Protein AF-A0AAV0RBQ6-F1 (afdb_monomer_lite)

Foldseek 3Di:
DPPPDDDDPVRVQPPPDFAAPVRDDDDDDDDDDDPVPDFQWDAQFQPFIFSHADEWDQDPVIDFLLNQLLQLQLRHGYAHHPPDDLLVRLVRLLLQQLDQASDDDPDDDDDQQDADPVPRDGVVVDPDPDDCLLEDESPDHLVSQLVSCVVDDPVRFWHFHDDVPGTSGIDGVVSSVVSVPDDPGGHGRADPVSGGAHHYEFELDPVSVVSVVSNVVSPHQEYEHDDLAQLDPSNLVVLLVCCVVPVNYAYETDDDADPVSVVSNVVSPHRHYHYWHQPDPPRCCCVPVVDTGRRVHD

Radius of gyration: 23.82 Å; chains: 1; bounding box: 57×44×87 Å

Organism: NCBI:txid586396

pLDDT: mean 88.2, std 10.54, range [46.06, 98.81]

Sequence (298 aa):
MEEEDGFGAKKLFNQGFSYTYDDVIFLPHYIDFPTDAVSLSTKLSRNIPLSIPCVSSPMDTVTESHMAAAMAALGGIGIVHYNTTPSAQAAFIRSVKSRRVPIQSSPIIFSPDSRSEKQGAKLSDYMRPADESLVVPSNYDLDKLDSHLKQQERERDFAVLAEEGGVVDVVTKEDVEKVKGYPKLGKGTVSSDGSWMVGAAIGTRDSDKERLELLVKAGVDVVVLDSSQGNSIYQIEMIKYVKRTYPQLDVIGGNVVTMSQAQNLIAAGVDGLRVGMGSGSICTTQEVCAVGRGQVKY

InterPro domains:
  IPR001093 IMP dehydrogenase/GMP reductase [PF00478] (19-296)
  IPR001093 IMP dehydrogenase/GMP reductase [cd00381] (18-296)
  IPR005990 Inosine-5'-monophosphate dehydrogenase [PTHR11911] (117-296)
  IPR013785 Aldolase-type TIM barrel [G3DSA:3.20.20.70] (1-116)
  IPR013785 Aldolase-type TIM barrel [G3DSA:3.20.20.70] (117-298)
  IPR015875 IMP dehydrogenase / GMP reductase, conserved site [PS00487] (273-285)

Secondary structure (DSSP, 8-state):
-----S--HHHHHTTS----GGG--PPP----S-GGG----EESSSS-EESSS-EE-S-TTT-SHHHHHHHHHTTSEEEE--SS-HHHHHHHHHHHHH-SSSS--------TT-B-TTT-SBGGGTPPPP-GGGEEETT--HHHHHHHHHHS-TT--EEEEEETTEEEEEEEHHHHHHHHHS--PPPP-B-TTSPBP-EEEE-SSTTHHHHHHHHHHTT-SEEEE--SS--SHHHHHHHHHHHHH-TTSEEEEEEE-SHHHHHHHHHHT-SEEEE-SS-STT--HHHHH-----TT--

Structure (mmCIF, N/CA/C/O backbone):
data_AF-A0AAV0RBQ6-F1
#
_entry.id   AF-A0AAV0RBQ6-F1
#
loop_
_atom_site.group_PDB
_atom_site.id
_atom_site.type_symbol
_atom_site.label_atom_id
_atom_site.label_alt_id
_atom_site.label_comp_id
_atom_site.label_asym_id
_atom_site.label_entity_id
_atom_site.label_seq_id
_atom_site.pdbx_PDB_ins_code
_atom_site.Cartn_x
_atom_site.Cartn_y
_atom_site.Cartn_z
_atom_site.occupancy
_atom_site.B_iso_or_equiv
_atom_site.auth_seq_id
_atom_site.auth_comp_id
_atom_site.auth_asym_id
_atom_site.auth_atom_id
_atom_site.pdbx_PDB_model_num
ATOM 1 N N . MET A 1 1 ? -2.685 -2.542 -49.267 1.00 46.06 1 MET A N 1
ATOM 2 C CA . MET A 1 1 ? -1.841 -2.688 -48.068 1.00 46.06 1 MET A CA 1
ATOM 3 C C . MET A 1 1 ? -2.370 -1.662 -47.102 1.00 46.06 1 MET A C 1
ATOM 5 O O . MET A 1 1 ? -2.313 -0.492 -47.446 1.00 46.06 1 MET A O 1
ATOM 9 N N . GLU A 1 2 ? -3.011 -2.085 -46.018 1.00 56.59 2 GLU A N 1
ATOM 10 C CA . GLU A 1 2 ? -3.342 -1.152 -44.939 1.00 56.59 2 GLU A CA 1
ATOM 11 C C . GLU A 1 2 ? -2.016 -0.611 -44.396 1.00 56.59 2 GLU A C 1
ATOM 13 O O . GLU A 1 2 ? -1.121 -1.392 -44.068 1.00 56.59 2 GLU A O 1
ATOM 18 N N . GLU A 1 3 ? -1.839 0.709 -44.421 1.00 61.97 3 GLU A N 1
ATOM 19 C CA . GLU A 1 3 ? -0.736 1.351 -43.713 1.00 61.97 3 GLU A CA 1
ATOM 20 C C . GLU A 1 3 ? -0.933 1.086 -42.217 1.00 61.97 3 GLU A C 1
ATOM 22 O O . GLU A 1 3 ? -1.979 1.414 -41.661 1.00 61.97 3 GLU A O 1
ATOM 27 N N . GLU A 1 4 ? 0.052 0.457 -41.569 1.00 72.88 4 GLU A N 1
ATOM 28 C CA . GLU A 1 4 ? 0.101 0.410 -40.107 1.00 72.88 4 GLU A CA 1
ATOM 29 C C . GLU A 1 4 ? 0.310 1.843 -39.597 1.00 72.88 4 GLU A C 1
ATOM 31 O O . GLU A 1 4 ? 1.430 2.357 -39.612 1.00 72.88 4 GLU A O 1
ATOM 36 N N . ASP A 1 5 ? -0.772 2.492 -39.169 1.00 86.88 5 ASP A N 1
ATOM 37 C CA . ASP A 1 5 ? -0.709 3.760 -38.447 1.00 86.88 5 ASP A CA 1
ATOM 38 C C . ASP A 1 5 ? -0.262 3.509 -36.994 1.00 86.88 5 ASP A C 1
ATOM 40 O O . ASP A 1 5 ? -0.873 2.735 -36.251 1.00 86.88 5 ASP A O 1
ATOM 44 N N . GLY A 1 6 ? 0.842 4.144 -36.593 1.00 88.62 6 GLY A N 1
ATOM 45 C CA . GLY A 1 6 ? 1.443 4.022 -35.263 1.00 88.62 6 GLY A CA 1
ATOM 46 C C . GLY A 1 6 ? 2.564 2.982 -35.107 1.00 88.62 6 GLY A C 1
ATOM 47 O O . GLY A 1 6 ? 3.013 2.312 -36.037 1.00 88.62 6 GLY A O 1
ATOM 48 N N . PHE A 1 7 ? 3.075 2.868 -33.874 1.00 88.56 7 PHE A N 1
ATOM 49 C CA . PHE A 1 7 ? 4.120 1.911 -33.499 1.00 88.56 7 PHE A CA 1
ATOM 50 C C . PHE A 1 7 ? 3.623 0.976 -32.398 1.00 88.56 7 PHE A C 1
ATOM 52 O O . PHE A 1 7 ? 3.309 1.415 -31.294 1.00 88.56 7 PHE A O 1
ATOM 59 N N . GLY A 1 8 ? 3.658 -0.336 -32.644 1.00 90.44 8 GLY A N 1
ATOM 60 C CA . GLY A 1 8 ? 3.490 -1.314 -31.569 1.00 90.44 8 GLY A CA 1
ATOM 61 C C . GLY A 1 8 ? 4.584 -1.169 -30.500 1.00 90.44 8 GLY A C 1
ATOM 62 O O . GLY A 1 8 ? 5.744 -0.893 -30.823 1.00 90.44 8 GLY A O 1
ATOM 63 N N . ALA A 1 9 ? 4.249 -1.422 -29.231 1.00 90.19 9 ALA A N 1
ATOM 64 C CA . ALA A 1 9 ? 5.147 -1.214 -28.086 1.00 90.19 9 ALA A CA 1
ATOM 65 C C . ALA A 1 9 ? 6.532 -1.870 -28.258 1.00 90.19 9 ALA A C 1
ATOM 67 O O . ALA A 1 9 ? 7.559 -1.261 -27.966 1.00 90.19 9 ALA A O 1
ATOM 68 N N . LYS A 1 10 ? 6.589 -3.090 -28.814 1.00 89.94 10 LYS A N 1
ATOM 69 C CA . LYS A 1 10 ? 7.858 -3.788 -29.084 1.00 89.94 10 LYS A CA 1
ATOM 70 C C . LYS A 1 10 ? 8.731 -3.038 -30.096 1.00 89.94 10 LYS A C 1
ATOM 72 O O . LYS A 1 10 ? 9.948 -3.012 -29.938 1.00 89.94 10 LYS A O 1
ATOM 77 N N . LYS A 1 11 ? 8.132 -2.443 -31.131 1.00 90.50 11 LYS A N 1
ATOM 78 C CA . LYS A 1 11 ? 8.850 -1.655 -32.141 1.00 90.50 11 LYS A CA 1
ATOM 79 C C . LYS A 1 11 ? 9.286 -0.309 -31.570 1.00 90.50 11 LYS A C 1
ATOM 81 O O . LYS A 1 11 ? 10.383 0.126 -31.884 1.00 90.50 11 LYS A O 1
ATOM 86 N N . LEU A 1 12 ? 8.469 0.321 -30.723 1.00 90.50 12 LEU A N 1
ATOM 87 C CA . LEU A 1 12 ? 8.796 1.590 -30.066 1.00 90.50 12 LEU A CA 1
ATOM 88 C C . LEU A 1 12 ? 9.953 1.430 -29.066 1.00 90.50 12 LEU A C 1
ATOM 90 O O . LEU A 1 12 ? 10.974 2.107 -29.161 1.00 90.50 12 LEU A O 1
ATOM 94 N N . PHE A 1 13 ? 9.850 0.475 -28.141 1.00 89.94 13 PHE A N 1
ATOM 95 C CA . PHE A 1 13 ? 10.819 0.349 -27.051 1.00 89.94 13 PHE A CA 1
ATOM 96 C C . PHE A 1 13 ? 12.141 -0.321 -27.461 1.00 89.94 13 PHE A C 1
ATOM 98 O O . PHE A 1 13 ? 13.145 -0.145 -26.775 1.00 89.94 13 PHE A O 1
ATOM 105 N N . ASN A 1 14 ? 12.236 -0.993 -28.611 1.00 88.31 14 ASN A N 1
ATOM 106 C CA . ASN A 1 14 ? 13.499 -1.602 -29.064 1.00 88.31 14 ASN A CA 1
ATOM 107 C C . ASN A 1 14 ? 14.385 -0.692 -29.941 1.00 88.31 14 ASN A C 1
ATOM 109 O O . ASN A 1 14 ? 15.368 -1.165 -30.500 1.00 88.31 14 ASN A O 1
ATOM 113 N N . GLN A 1 15 ? 14.107 0.614 -30.019 1.00 86.12 15 GLN A N 1
ATOM 114 C CA . GLN A 1 15 ? 14.874 1.564 -30.854 1.00 86.12 15 GLN A CA 1
ATOM 115 C C . GLN A 1 15 ? 16.149 2.119 -30.196 1.00 86.12 15 GLN A C 1
ATOM 117 O O . GLN A 1 15 ? 16.812 2.980 -30.756 1.00 86.12 15 GLN A O 1
ATOM 122 N N . GLY A 1 16 ? 16.494 1.668 -28.987 1.00 84.06 16 GLY A N 1
ATOM 123 C CA . GLY A 1 16 ? 17.677 2.153 -28.260 1.00 84.06 16 GLY A CA 1
ATOM 124 C C . GLY A 1 16 ? 17.477 3.436 -27.437 1.00 84.06 16 GLY A C 1
ATOM 125 O O . GLY A 1 16 ? 18.253 3.666 -26.518 1.00 84.06 16 GLY A O 1
ATOM 126 N N . PHE A 1 17 ? 16.404 4.204 -27.642 1.00 86.06 17 PHE A N 1
ATOM 127 C CA . PHE A 1 17 ? 16.094 5.407 -26.843 1.00 86.06 17 PHE A CA 1
ATOM 128 C C . PHE A 1 17 ? 15.406 5.092 -25.520 1.00 86.06 17 PHE A C 1
ATOM 130 O O . PHE A 1 17 ? 14.736 4.072 -25.430 1.00 86.06 17 PHE A O 1
ATOM 137 N N . SER A 1 18 ? 15.537 5.948 -24.507 1.00 86.62 18 SER A N 1
ATOM 138 C CA . SER A 1 18 ? 14.747 5.877 -23.270 1.00 86.62 18 SER A CA 1
ATOM 139 C C . SER A 1 18 ? 13.592 6.872 -23.334 1.00 86.62 18 SER A C 1
ATOM 141 O O . SER A 1 18 ? 13.796 7.975 -23.822 1.00 86.62 18 SER A O 1
ATOM 143 N N . TYR A 1 19 ? 12.422 6.492 -22.815 1.00 90.25 19 TYR A N 1
ATOM 144 C CA . TYR A 1 19 ? 11.206 7.308 -22.864 1.00 90.25 19 TYR A CA 1
ATOM 145 C C . TYR A 1 19 ? 10.665 7.577 -21.459 1.00 90.25 19 TYR A C 1
ATOM 147 O O . TYR A 1 19 ? 10.742 6.722 -20.567 1.00 90.25 19 TYR A O 1
ATOM 155 N N . THR A 1 20 ? 10.109 8.762 -21.276 1.00 91.69 20 THR A N 1
ATOM 156 C CA . THR A 1 20 ? 9.276 9.184 -20.150 1.00 91.69 20 THR A CA 1
ATOM 157 C C . THR A 1 20 ? 7.811 9.250 -20.588 1.00 91.69 20 THR A C 1
ATOM 159 O O . THR A 1 20 ? 7.492 8.941 -21.736 1.00 91.69 20 THR A O 1
ATOM 162 N N . TYR A 1 21 ? 6.900 9.578 -19.667 1.00 91.50 21 TYR A N 1
ATOM 163 C CA . TYR A 1 21 ? 5.463 9.583 -19.965 1.00 91.50 21 TYR A CA 1
ATOM 164 C C . TYR A 1 21 ? 5.077 10.638 -21.004 1.00 91.50 21 TYR A C 1
ATOM 166 O O . TYR A 1 21 ? 4.203 10.368 -21.820 1.00 91.50 21 TYR A O 1
ATOM 174 N N . ASP A 1 22 ? 5.774 11.775 -21.032 1.00 93.44 22 ASP A N 1
ATOM 175 C CA . ASP A 1 22 ? 5.482 12.873 -21.961 1.00 93.44 22 ASP A CA 1
ATOM 176 C C . ASP A 1 22 ? 6.011 12.611 -23.383 1.00 93.44 22 ASP A C 1
ATOM 178 O O . ASP A 1 22 ? 5.634 13.305 -24.326 1.00 93.44 22 ASP A O 1
ATOM 182 N N . ASP A 1 23 ? 6.855 11.588 -23.562 1.00 93.00 23 ASP A N 1
ATOM 183 C CA . ASP A 1 23 ? 7.434 11.233 -24.863 1.00 93.00 23 ASP A CA 1
ATOM 184 C C . ASP A 1 23 ? 6.527 10.311 -25.699 1.00 93.00 23 ASP A C 1
ATOM 186 O O . ASP A 1 23 ? 6.855 9.988 -26.845 1.00 93.00 23 ASP A O 1
ATOM 190 N N . VAL A 1 24 ? 5.420 9.818 -25.132 1.00 92.81 24 VAL A N 1
ATOM 191 C CA . VAL A 1 24 ? 4.543 8.829 -25.774 1.00 92.81 24 VAL A CA 1
ATOM 192 C C . VAL A 1 24 ? 3.071 9.203 -25.640 1.00 92.81 24 VAL A C 1
ATOM 194 O O . VAL A 1 24 ? 2.636 9.758 -24.638 1.00 92.81 24 VAL A O 1
ATOM 197 N N . ILE A 1 25 ? 2.278 8.833 -26.645 1.00 94.94 25 ILE A N 1
ATOM 198 C CA . ILE A 1 25 ? 0.816 8.942 -26.618 1.00 94.94 25 ILE A CA 1
ATOM 199 C C . ILE A 1 25 ? 0.187 7.620 -27.059 1.00 94.94 25 ILE A C 1
ATOM 201 O O . ILE A 1 25 ? 0.788 6.857 -27.818 1.00 94.94 25 ILE A O 1
ATOM 205 N N . PHE A 1 26 ? -1.035 7.353 -26.601 1.00 93.88 26 PHE A N 1
ATOM 206 C CA . PHE A 1 26 ? -1.836 6.233 -27.089 1.00 93.88 26 PHE A CA 1
ATOM 207 C C . PHE A 1 26 ? -2.731 6.701 -28.236 1.00 93.88 26 PHE A C 1
ATOM 209 O O . PHE A 1 26 ? -3.442 7.696 -28.097 1.00 93.88 26 PHE A O 1
ATOM 216 N N . LEU A 1 27 ? -2.710 5.976 -29.356 1.00 94.50 27 LEU A N 1
ATOM 217 C CA . LEU A 1 27 ? -3.673 6.203 -30.430 1.00 94.50 27 LEU A CA 1
ATOM 218 C C . LEU A 1 27 ? -5.064 5.733 -29.970 1.00 94.50 27 LEU A C 1
ATOM 220 O O . LEU A 1 27 ? -5.170 4.658 -29.369 1.00 94.50 27 LEU A O 1
ATOM 224 N N . PRO A 1 28 ? -6.127 6.519 -30.216 1.00 93.62 28 PRO A N 1
ATOM 225 C CA . PRO A 1 28 ? -7.483 6.103 -29.890 1.00 93.62 28 PRO A CA 1
ATOM 226 C C . PRO A 1 28 ? -7.903 4.908 -30.752 1.00 93.62 28 PRO A C 1
ATOM 228 O O . PRO A 1 28 ? -7.403 4.708 -31.858 1.00 93.62 28 PRO A O 1
ATOM 231 N N . HIS A 1 29 ? -8.864 4.133 -30.255 1.00 91.44 29 HIS A N 1
ATOM 232 C CA . HIS A 1 29 ? -9.449 3.012 -30.985 1.00 91.44 29 HIS A CA 1
ATOM 233 C C . HIS A 1 29 ? -10.980 3.037 -30.876 1.00 91.44 29 HIS A C 1
ATOM 235 O O . HIS A 1 29 ? -11.554 3.889 -30.199 1.00 91.44 29 HIS A O 1
ATOM 241 N N . TYR A 1 30 ? -11.642 2.111 -31.567 1.00 95.44 30 TYR A N 1
ATOM 242 C CA . TYR A 1 30 ? -13.093 1.925 -31.519 1.00 95.44 30 TYR A CA 1
ATOM 243 C C . TYR A 1 30 ? -13.609 1.646 -30.093 1.00 95.44 30 TYR A C 1
ATOM 245 O O . TYR A 1 30 ? -12.983 0.889 -29.351 1.00 95.44 30 TYR A O 1
ATOM 253 N N . ILE A 1 31 ? -14.757 2.237 -29.739 1.00 97.06 31 ILE A N 1
ATOM 254 C CA . ILE A 1 31 ? -15.416 2.130 -28.428 1.00 97.06 31 ILE A CA 1
ATOM 255 C C . ILE A 1 31 ? -16.891 1.769 -28.644 1.00 97.06 31 ILE A C 1
ATOM 257 O O . ILE A 1 31 ? -17.599 2.474 -29.363 1.00 97.06 31 ILE A O 1
ATOM 261 N N . ASP A 1 32 ? -17.358 0.714 -27.980 1.00 97.31 32 ASP A N 1
ATOM 262 C CA . ASP A 1 32 ? -18.747 0.231 -27.983 1.00 97.31 32 ASP A CA 1
ATOM 263 C C . ASP A 1 32 ? -19.340 0.065 -26.570 1.00 97.31 32 ASP A C 1
ATOM 265 O O . ASP A 1 32 ? -20.406 -0.525 -26.395 1.00 97.31 32 ASP A O 1
ATOM 269 N N . PHE A 1 33 ? -18.678 0.622 -25.554 1.00 96.62 33 PHE A N 1
ATOM 270 C CA . PHE A 1 33 ? -19.091 0.573 -24.151 1.00 96.62 33 PHE A CA 1
ATOM 271 C C . PHE A 1 33 ? -18.965 1.952 -23.476 1.00 96.62 33 PHE A C 1
ATOM 273 O O . PHE A 1 33 ? -18.170 2.789 -23.912 1.00 96.62 33 PHE A O 1
ATOM 280 N N . PRO A 1 34 ? -19.732 2.219 -22.404 1.00 96.12 34 PRO A N 1
ATOM 281 C CA . PRO A 1 34 ? -19.591 3.441 -21.619 1.00 96.12 34 PRO A CA 1
ATOM 282 C C . PRO A 1 34 ? -18.378 3.375 -20.677 1.00 96.12 34 PRO A C 1
ATOM 284 O O . PRO A 1 34 ? -17.908 2.303 -20.301 1.00 96.12 34 PRO A O 1
ATOM 287 N N . THR A 1 35 ? -17.869 4.532 -20.256 1.00 92.62 35 THR A N 1
ATOM 288 C CA . THR A 1 35 ? -16.648 4.634 -19.436 1.00 92.62 35 THR A CA 1
ATOM 289 C C . THR A 1 35 ? -16.763 3.981 -18.057 1.00 92.62 35 THR A C 1
ATOM 291 O O . THR A 1 35 ? -15.770 3.478 -17.539 1.00 92.62 35 THR A O 1
ATOM 294 N N . ASP A 1 36 ? -17.955 3.953 -17.466 1.00 89.25 36 ASP A N 1
ATOM 295 C CA . ASP A 1 36 ? -18.232 3.339 -16.163 1.00 89.25 36 ASP A CA 1
ATOM 296 C C . ASP A 1 36 ? -18.280 1.801 -16.203 1.00 89.25 36 ASP A C 1
ATOM 298 O O . ASP A 1 36 ? -18.209 1.159 -15.155 1.00 89.25 36 ASP A O 1
ATOM 302 N N . ALA A 1 37 ? -18.330 1.200 -17.397 1.00 92.62 37 ALA A N 1
ATOM 303 C CA . ALA A 1 37 ? -18.199 -0.244 -17.585 1.00 92.62 37 ALA A CA 1
ATOM 304 C C . ALA A 1 37 ? -16.735 -0.729 -17.556 1.00 92.62 37 ALA A C 1
ATOM 306 O O . ALA A 1 37 ? -16.488 -1.938 -17.543 1.00 92.62 37 ALA A O 1
ATOM 307 N N . VAL A 1 38 ? -15.751 0.181 -17.546 1.00 93.06 38 VAL A N 1
ATOM 308 C CA . VAL A 1 38 ? -14.326 -0.176 -17.517 1.00 93.06 38 VAL A CA 1
ATOM 309 C C . VAL A 1 38 ? -13.940 -0.725 -16.143 1.00 93.06 38 VAL A C 1
ATOM 311 O O . VAL A 1 38 ? -14.037 -0.045 -15.124 1.00 93.06 38 VAL A O 1
ATOM 314 N N . SER A 1 39 ? -13.431 -1.958 -16.117 1.00 92.38 39 SER A N 1
ATOM 315 C CA . SER A 1 39 ? -12.901 -2.569 -14.897 1.00 92.38 39 SER A CA 1
ATOM 316 C C . SER A 1 39 ? -11.487 -2.075 -14.596 1.00 92.38 39 SER A C 1
ATOM 318 O O . SER A 1 39 ? -10.565 -2.304 -15.376 1.00 92.38 39 SER A O 1
ATOM 320 N N . LEU A 1 40 ? -11.304 -1.482 -13.415 1.00 94.06 40 LEU A N 1
ATOM 321 C CA . LEU A 1 40 ? -9.999 -1.067 -12.883 1.00 94.06 40 LEU A CA 1
ATOM 322 C C . LEU A 1 40 ? -9.337 -2.131 -11.991 1.00 94.06 40 LEU A C 1
ATOM 324 O O . LEU A 1 40 ? -8.259 -1.896 -11.442 1.00 94.06 40 LEU A O 1
ATOM 328 N N . SER A 1 41 ? -9.970 -3.296 -11.831 1.00 94.31 41 SER A N 1
ATOM 329 C CA . SER A 1 41 ? -9.453 -4.358 -10.972 1.00 94.31 41 SER A CA 1
ATOM 330 C C . SER A 1 41 ? -8.075 -4.837 -11.425 1.00 94.31 41 SER A C 1
ATOM 332 O O . SER A 1 41 ? -7.849 -5.121 -12.600 1.00 94.31 41 SER A O 1
ATOM 334 N N . THR A 1 42 ? -7.157 -4.964 -10.473 1.00 96.31 42 THR A N 1
ATOM 335 C CA . THR A 1 42 ? -5.773 -5.375 -10.720 1.00 96.31 42 THR A CA 1
ATOM 336 C C . THR A 1 42 ? -5.238 -6.224 -9.567 1.00 96.31 42 THR A C 1
ATOM 338 O O . THR A 1 42 ? -5.948 -6.519 -8.605 1.00 96.31 42 THR A O 1
ATOM 341 N N . LYS A 1 43 ? -3.975 -6.638 -9.659 1.00 97.31 43 LYS A N 1
ATOM 342 C CA . LYS A 1 43 ? -3.250 -7.331 -8.596 1.00 97.31 43 LYS A CA 1
ATOM 343 C C . LYS A 1 43 ? -1.989 -6.563 -8.235 1.00 97.31 43 LYS A C 1
ATOM 345 O O . LYS A 1 43 ? -1.180 -6.264 -9.108 1.00 97.31 43 LYS A O 1
ATOM 350 N N . LEU A 1 44 ? -1.814 -6.289 -6.945 1.00 97.69 44 LEU A N 1
ATOM 351 C CA . LEU A 1 44 ? -0.577 -5.718 -6.412 1.00 97.69 44 LEU A CA 1
ATOM 352 C C . LEU A 1 44 ? 0.555 -6.757 -6.415 1.00 97.69 44 LEU A C 1
ATOM 354 O O . LEU A 1 44 ? 1.687 -6.477 -6.803 1.00 97.69 44 LEU A O 1
ATOM 358 N N . SER A 1 45 ? 0.224 -7.956 -5.951 1.00 97.81 45 SER A N 1
ATOM 359 C CA . SER A 1 45 ? 1.099 -9.117 -5.809 1.00 97.81 45 SER A CA 1
ATOM 360 C C . SER A 1 45 ? 0.312 -10.377 -6.178 1.00 97.81 45 SER A C 1
ATOM 362 O O . SER A 1 45 ? -0.843 -10.295 -6.606 1.00 97.81 45 SER A O 1
ATOM 364 N N . ARG A 1 46 ? 0.904 -11.567 -6.031 1.00 95.62 46 ARG A N 1
ATOM 365 C CA . ARG A 1 46 ? 0.232 -12.835 -6.373 1.00 95.62 46 ARG A CA 1
ATOM 366 C C . ARG A 1 46 ? -1.152 -12.969 -5.731 1.00 95.62 46 ARG A C 1
ATOM 368 O O . ARG A 1 46 ? -2.091 -13.381 -6.427 1.00 95.62 46 ARG A O 1
ATOM 375 N N . ASN A 1 47 ? -1.265 -12.593 -4.455 1.00 95.94 47 ASN A N 1
ATOM 376 C CA . ASN A 1 47 ? -2.434 -12.875 -3.625 1.00 95.94 47 ASN A CA 1
ATOM 377 C C . ASN A 1 47 ? -3.238 -11.635 -3.207 1.00 95.94 47 ASN A C 1
ATOM 379 O O . ASN A 1 47 ? -4.285 -11.799 -2.587 1.00 95.94 47 ASN A O 1
ATOM 383 N N . ILE A 1 48 ? -2.810 -10.418 -3.568 1.00 96.69 48 ILE A N 1
ATOM 384 C CA . ILE A 1 48 ? -3.503 -9.177 -3.179 1.00 96.69 48 ILE A CA 1
ATOM 385 C C . ILE A 1 48 ? -4.219 -8.551 -4.382 1.00 96.69 48 ILE A C 1
ATOM 387 O O . ILE A 1 48 ? -3.572 -7.899 -5.213 1.00 96.69 48 ILE A O 1
ATOM 391 N N . PRO A 1 49 ? -5.548 -8.743 -4.503 1.00 96.12 49 PRO A N 1
ATOM 392 C CA . PRO A 1 49 ? -6.361 -8.048 -5.490 1.00 96.12 49 PRO A CA 1
ATOM 393 C C . PRO A 1 49 ? -6.644 -6.613 -5.039 1.00 96.12 49 PRO A C 1
ATOM 395 O O . PRO A 1 49 ? -6.856 -6.362 -3.858 1.00 96.12 49 PRO A O 1
ATOM 398 N N . LEU A 1 50 ? -6.709 -5.689 -5.992 1.00 95.75 50 LEU A N 1
ATOM 399 C CA . LEU A 1 50 ? -7.153 -4.315 -5.778 1.00 95.75 50 LEU A CA 1
ATOM 400 C C . LEU A 1 50 ? -8.329 -4.012 -6.707 1.00 95.75 50 LEU A C 1
ATOM 402 O O . LEU A 1 50 ? -8.350 -4.459 -7.857 1.00 95.75 50 LEU A O 1
ATOM 406 N N . SER A 1 51 ? -9.285 -3.218 -6.234 1.00 93.19 51 SER A N 1
ATOM 407 C CA . SER A 1 51 ? -10.379 -2.711 -7.073 1.00 93.19 51 SER A CA 1
ATOM 408 C C . SER A 1 51 ? -9.946 -1.516 -7.922 1.00 93.19 51 SER A C 1
ATOM 410 O O . SER A 1 51 ? -10.535 -1.288 -8.976 1.00 93.19 51 SER A O 1
ATOM 412 N N . ILE A 1 52 ? -8.920 -0.780 -7.480 1.00 92.94 52 ILE A N 1
ATOM 413 C CA . ILE A 1 52 ? -8.282 0.308 -8.229 1.00 92.94 52 ILE A CA 1
ATOM 414 C C . ILE A 1 52 ? -6.754 0.133 -8.235 1.00 92.94 52 ILE A C 1
ATOM 416 O O . ILE A 1 52 ? -6.185 -0.323 -7.242 1.00 92.94 52 ILE A O 1
ATOM 420 N N . PRO A 1 53 ? -6.043 0.523 -9.307 1.00 95.75 53 PRO A N 1
ATOM 421 C CA . PRO A 1 53 ? -4.594 0.359 -9.424 1.00 95.75 53 PRO A CA 1
ATOM 422 C C . PRO A 1 53 ? -3.815 1.460 -8.682 1.00 95.75 53 PRO A C 1
ATOM 424 O O . PRO A 1 53 ? -2.868 2.031 -9.218 1.00 95.75 53 PRO A O 1
ATOM 427 N N . CYS A 1 54 ? -4.217 1.775 -7.449 1.00 95.94 54 CYS A N 1
ATOM 428 C CA . CYS A 1 54 ? -3.655 2.870 -6.662 1.00 95.94 54 CYS A CA 1
ATOM 429 C C . CYS A 1 54 ? -3.004 2.348 -5.376 1.00 95.94 54 CYS A C 1
ATOM 431 O O . CYS A 1 54 ? -3.636 1.655 -4.576 1.00 95.94 54 CYS A O 1
ATOM 433 N N . VAL A 1 55 ? -1.745 2.734 -5.163 1.00 98.12 55 VAL A N 1
ATOM 434 C CA . VAL A 1 55 ? -0.931 2.346 -4.004 1.00 98.12 55 VAL A CA 1
ATOM 435 C C . VAL A 1 55 ? -0.261 3.592 -3.435 1.00 98.12 55 VAL A C 1
ATOM 437 O O . VAL A 1 55 ? 0.383 4.323 -4.189 1.00 98.12 55 VAL A O 1
ATOM 440 N N . SER A 1 56 ? -0.379 3.851 -2.130 1.00 98.00 56 SER A N 1
ATOM 441 C CA . SER A 1 56 ? 0.321 4.989 -1.519 1.00 98.00 56 SER A CA 1
ATOM 442 C C . SER A 1 56 ? 1.771 4.635 -1.176 1.00 98.00 56 SER A C 1
ATOM 444 O O . SER A 1 56 ? 2.074 3.549 -0.676 1.00 98.00 56 SER A O 1
ATOM 446 N N . SER A 1 57 ? 2.683 5.560 -1.483 1.00 97.06 57 SER A N 1
ATOM 447 C CA . SER A 1 57 ? 4.129 5.362 -1.328 1.00 97.06 57 SER A CA 1
ATOM 448 C C . SER A 1 57 ? 4.537 5.249 0.151 1.00 97.06 57 SER A C 1
ATOM 450 O O . SER A 1 57 ? 3.997 5.999 0.971 1.00 97.06 57 SER A O 1
ATOM 452 N N . PRO A 1 58 ? 5.517 4.393 0.506 1.00 97.25 58 PRO A N 1
ATOM 453 C CA . PRO A 1 58 ? 6.018 4.251 1.874 1.00 97.25 58 PRO A CA 1
ATOM 454 C C . PRO A 1 58 ? 6.949 5.392 2.290 1.00 97.25 58 PRO A C 1
ATOM 456 O O . PRO A 1 58 ? 8.133 5.194 2.554 1.00 97.25 58 PRO A O 1
ATOM 459 N N . MET A 1 59 ? 6.400 6.598 2.365 1.00 96.25 59 MET A N 1
ATOM 460 C CA . MET A 1 59 ? 7.088 7.807 2.813 1.00 96.25 59 MET A CA 1
ATOM 461 C C . MET A 1 59 ? 6.423 8.325 4.086 1.00 96.25 59 MET A C 1
ATOM 463 O O . MET A 1 59 ? 5.200 8.263 4.203 1.00 96.25 59 MET A O 1
ATOM 467 N N . ASP A 1 60 ? 7.219 8.837 5.020 1.00 93.88 60 ASP A N 1
ATOM 468 C CA . ASP A 1 60 ? 6.747 9.434 6.282 1.00 93.88 60 ASP A CA 1
ATOM 469 C C . ASP A 1 60 ? 5.781 10.603 6.060 1.00 93.88 60 ASP A C 1
ATOM 471 O O . ASP A 1 60 ? 4.810 10.766 6.787 1.00 93.88 60 ASP A O 1
ATOM 475 N N . THR A 1 61 ? 5.982 11.367 4.992 1.00 94.75 61 THR A N 1
ATOM 476 C CA . THR A 1 61 ? 5.095 12.466 4.589 1.00 94.75 61 THR A CA 1
ATOM 477 C C . THR A 1 61 ? 3.821 12.023 3.866 1.00 94.75 61 THR A C 1
ATOM 479 O O . THR A 1 61 ? 3.006 12.872 3.507 1.00 94.75 61 THR A O 1
ATOM 482 N N . VAL A 1 62 ? 3.639 10.721 3.616 1.00 96.12 62 VAL A N 1
ATOM 483 C CA . VAL A 1 62 ? 2.540 10.202 2.786 1.00 96.12 62 VAL A CA 1
ATOM 484 C C . VAL A 1 62 ? 1.712 9.155 3.520 1.00 96.12 62 VAL A C 1
ATOM 486 O O . VAL A 1 62 ? 0.496 9.314 3.616 1.00 96.12 62 VAL A O 1
ATOM 489 N N . THR A 1 63 ? 2.332 8.075 4.007 1.00 97.62 63 THR A N 1
ATOM 490 C CA . THR A 1 63 ? 1.589 6.876 4.421 1.00 97.62 63 THR A CA 1
ATOM 491 C C . THR A 1 63 ? 1.875 6.437 5.851 1.00 97.62 63 THR A C 1
ATOM 493 O O . THR A 1 63 ? 2.792 5.658 6.105 1.00 97.62 63 THR A O 1
ATOM 496 N N . GLU A 1 64 ? 0.978 6.831 6.751 1.00 96.25 64 GLU A N 1
ATOM 497 C CA . GLU A 1 64 ? 0.756 6.215 8.066 1.00 96.25 64 GLU A CA 1
ATOM 498 C C . GLU A 1 64 ? -0.647 5.569 8.117 1.00 96.25 64 GLU A C 1
ATOM 500 O O . GLU A 1 64 ? -1.283 5.362 7.077 1.00 96.25 64 GLU A O 1
ATOM 505 N N . SER A 1 65 ? -1.167 5.256 9.311 1.00 92.31 65 SER A N 1
ATOM 506 C CA . SER A 1 65 ? -2.434 4.528 9.492 1.00 92.31 65 SER A CA 1
ATOM 507 C C . SER A 1 65 ? -3.616 5.139 8.740 1.00 92.31 65 SER A C 1
ATOM 509 O O . SER A 1 65 ? -4.420 4.419 8.156 1.00 92.31 65 SER A O 1
ATOM 511 N N . HIS A 1 66 ? -3.744 6.469 8.755 1.00 87.56 66 HIS A N 1
ATOM 512 C CA . HIS A 1 66 ? -4.900 7.136 8.156 1.00 87.56 66 HIS A CA 1
ATOM 513 C C . HIS A 1 66 ? -4.921 6.986 6.634 1.00 87.56 66 HIS A C 1
ATOM 515 O O . HIS A 1 66 ? -5.919 6.538 6.073 1.00 87.56 66 HIS A O 1
ATOM 521 N N . MET A 1 67 ? -3.800 7.300 5.977 1.00 93.25 67 MET A N 1
ATOM 522 C CA . MET A 1 67 ? -3.667 7.134 4.531 1.00 93.25 67 MET A CA 1
ATOM 523 C C . MET A 1 67 ? -3.847 5.668 4.135 1.00 93.25 67 MET A C 1
ATOM 525 O O . MET A 1 67 ? -4.564 5.377 3.185 1.00 93.25 67 MET A O 1
ATOM 529 N N . ALA A 1 68 ? -3.254 4.732 4.882 1.00 94.69 68 ALA A N 1
ATOM 530 C CA . ALA A 1 68 ? -3.383 3.312 4.580 1.00 94.69 68 ALA A CA 1
ATOM 531 C C . ALA A 1 68 ? -4.835 2.813 4.663 1.00 94.69 68 ALA A C 1
ATOM 533 O O . ALA A 1 68 ? -5.293 2.135 3.744 1.00 94.69 68 ALA A O 1
ATOM 534 N N . ALA A 1 69 ? -5.577 3.196 5.707 1.00 89.44 69 ALA A N 1
ATOM 535 C CA . ALA A 1 69 ? -6.990 2.846 5.849 1.00 89.44 69 ALA A CA 1
ATOM 536 C C . ALA A 1 69 ? -7.863 3.490 4.758 1.00 89.44 69 ALA A C 1
ATOM 538 O O . ALA A 1 69 ? -8.731 2.826 4.192 1.00 89.44 69 ALA A O 1
ATOM 539 N N . ALA A 1 70 ? -7.606 4.759 4.423 1.00 87.75 70 ALA A N 1
ATOM 540 C CA . ALA A 1 70 ? -8.311 5.449 3.347 1.00 87.75 70 ALA A CA 1
ATOM 541 C C . ALA A 1 70 ? -8.077 4.751 1.999 1.00 87.75 70 ALA A C 1
ATOM 543 O O . ALA A 1 70 ? -9.032 4.413 1.305 1.00 87.75 70 ALA A O 1
ATOM 544 N N . MET A 1 71 ? -6.820 4.454 1.658 1.00 92.81 71 MET A N 1
ATOM 545 C CA . MET A 1 71 ? -6.469 3.744 0.427 1.00 92.81 71 MET A CA 1
ATOM 546 C C . MET A 1 71 ? -7.139 2.375 0.342 1.00 92.81 71 MET A C 1
ATOM 548 O O . MET A 1 71 ? -7.708 2.052 -0.700 1.00 92.81 71 MET A O 1
ATOM 552 N N . ALA A 1 72 ? -7.111 1.596 1.428 1.00 91.94 72 ALA A N 1
ATOM 553 C CA . ALA A 1 72 ? -7.765 0.294 1.484 1.00 91.94 72 ALA A CA 1
ATOM 554 C C . ALA A 1 72 ? -9.265 0.408 1.186 1.00 91.94 72 ALA A C 1
ATOM 556 O O . ALA A 1 72 ? -9.784 -0.306 0.333 1.00 91.94 72 ALA A O 1
ATOM 557 N N . ALA A 1 73 ? -9.968 1.356 1.798 1.00 85.56 73 ALA A N 1
ATOM 558 C CA . ALA A 1 73 ? -11.405 1.490 1.592 1.00 85.56 73 ALA A CA 1
ATOM 559 C C . ALA A 1 73 ? -11.820 2.036 0.225 1.00 85.56 73 ALA A C 1
ATOM 561 O O . ALA A 1 73 ? -12.898 1.692 -0.254 1.00 85.56 73 ALA A O 1
ATOM 562 N N . LEU A 1 74 ? -10.967 2.830 -0.431 1.00 87.06 74 LEU A N 1
ATOM 563 C CA . LEU A 1 74 ? -11.161 3.224 -1.832 1.00 87.06 74 LEU A CA 1
ATOM 564 C C . LEU A 1 74 ? -10.943 2.043 -2.807 1.00 87.06 74 LEU A C 1
ATOM 566 O O . LEU A 1 74 ? -11.215 2.172 -4.001 1.00 87.06 74 LEU A O 1
ATOM 570 N N . GLY A 1 75 ? -10.451 0.899 -2.314 1.00 90.12 75 GLY A N 1
ATOM 571 C CA . GLY A 1 75 ? -10.134 -0.291 -3.105 1.00 90.12 75 GLY A CA 1
ATOM 572 C C . GLY A 1 75 ? -8.688 -0.348 -3.606 1.00 90.12 75 GLY A C 1
ATOM 573 O O . GLY A 1 75 ? -8.378 -1.153 -4.485 1.00 90.12 75 GLY A O 1
ATOM 574 N N . GLY A 1 76 ? -7.824 0.533 -3.097 1.00 94.94 76 GLY A N 1
ATOM 575 C CA . GLY A 1 76 ? -6.372 0.501 -3.266 1.00 94.94 76 GLY A CA 1
ATOM 576 C C . GLY A 1 76 ? -5.696 -0.108 -2.037 1.00 94.94 76 GLY A C 1
ATOM 577 O O . GLY A 1 76 ? -6.282 -0.934 -1.341 1.00 94.94 76 GLY A O 1
ATOM 578 N N . ILE A 1 77 ? -4.458 0.285 -1.750 1.00 97.19 77 ILE A N 1
ATOM 579 C CA . ILE A 1 77 ? -3.739 -0.135 -0.535 1.00 97.19 77 ILE A CA 1
ATOM 580 C C . ILE A 1 77 ? -2.671 0.894 -0.163 1.00 97.19 77 ILE A C 1
ATOM 582 O O . ILE A 1 77 ? -2.091 1.539 -1.038 1.00 97.19 77 ILE A O 1
ATOM 586 N N . GLY A 1 78 ? -2.399 1.061 1.129 1.00 98.00 78 GLY A N 1
ATOM 587 C CA . GLY A 1 78 ? -1.267 1.865 1.583 1.00 98.00 78 GLY A CA 1
ATOM 588 C C . GLY A 1 78 ? -0.106 1.019 2.077 1.00 98.00 78 GLY A C 1
ATOM 589 O O . GLY A 1 78 ? -0.314 -0.014 2.716 1.00 98.00 78 GLY A O 1
ATOM 590 N N . ILE A 1 79 ? 1.116 1.474 1.794 1.00 98.69 79 ILE A N 1
ATOM 591 C CA . ILE A 1 79 ? 2.348 0.883 2.319 1.00 98.69 79 ILE A CA 1
ATOM 592 C C . ILE A 1 79 ? 2.917 1.809 3.393 1.00 98.69 79 ILE A C 1
ATOM 594 O O . ILE A 1 79 ? 3.384 2.900 3.086 1.00 98.69 79 ILE A O 1
ATOM 598 N N . VAL A 1 80 ? 2.895 1.384 4.653 1.00 98.62 80 VAL A N 1
ATOM 599 C CA . VAL A 1 80 ? 3.399 2.179 5.780 1.00 98.62 80 VAL A CA 1
ATOM 600 C C . VAL A 1 80 ? 4.925 2.279 5.726 1.00 98.62 80 VAL A C 1
ATOM 602 O O . VAL A 1 80 ? 5.618 1.263 5.619 1.00 98.62 80 VAL A O 1
ATOM 605 N N . HIS A 1 81 ? 5.464 3.496 5.819 1.00 98.50 81 HIS A N 1
ATOM 606 C CA . HIS A 1 81 ? 6.911 3.748 5.830 1.00 98.50 81 HIS A CA 1
ATOM 607 C C . HIS A 1 81 ? 7.614 3.123 7.055 1.00 98.50 81 HIS A C 1
ATOM 609 O O . HIS A 1 81 ? 6.983 2.817 8.064 1.00 98.50 81 HIS A O 1
ATOM 615 N N . TYR A 1 82 ? 8.940 2.953 6.992 1.00 97.00 82 TYR A N 1
ATOM 616 C CA . TYR A 1 82 ? 9.745 2.377 8.088 1.00 97.00 82 TYR A CA 1
ATOM 617 C C . TYR A 1 82 ? 10.686 3.379 8.769 1.00 97.00 82 TYR A C 1
ATOM 619 O O . TYR A 1 82 ? 11.484 2.979 9.618 1.00 97.00 82 TYR A O 1
ATOM 627 N N . ASN A 1 83 ? 10.573 4.674 8.440 1.00 96.81 83 ASN A N 1
ATOM 628 C CA . ASN A 1 83 ? 11.292 5.770 9.107 1.00 96.81 83 ASN A CA 1
ATOM 629 C C . ASN A 1 83 ? 10.712 6.058 10.509 1.00 96.81 83 ASN A C 1
ATOM 631 O O . ASN A 1 83 ? 10.233 7.146 10.806 1.00 96.81 83 ASN A O 1
ATOM 635 N N . THR A 1 84 ? 10.656 5.024 11.342 1.00 96.62 84 THR A N 1
ATOM 636 C CA . THR A 1 84 ? 10.119 5.027 12.702 1.00 96.62 84 THR A CA 1
ATOM 637 C C . THR A 1 84 ? 10.598 3.767 13.429 1.00 96.62 84 THR A C 1
ATOM 639 O O . THR A 1 84 ? 11.197 2.866 12.825 1.00 96.62 84 THR A O 1
ATOM 642 N N . THR A 1 85 ? 10.344 3.656 14.731 1.00 98.06 85 THR A N 1
ATOM 643 C CA . THR A 1 85 ? 10.703 2.443 15.479 1.00 98.06 85 THR A CA 1
ATOM 644 C C . THR A 1 85 ? 9.873 1.238 15.006 1.00 98.06 85 THR A C 1
ATOM 646 O O . THR A 1 85 ? 8.727 1.410 14.586 1.00 98.06 85 THR A O 1
ATOM 649 N N . PRO A 1 86 ? 10.402 0.002 15.080 1.00 98.25 86 PRO A N 1
ATOM 650 C CA . PRO A 1 86 ? 9.641 -1.200 14.731 1.00 98.25 86 PRO A CA 1
ATOM 651 C C . PRO A 1 86 ? 8.290 -1.315 15.452 1.00 98.25 86 PRO A C 1
ATOM 653 O O . PRO A 1 86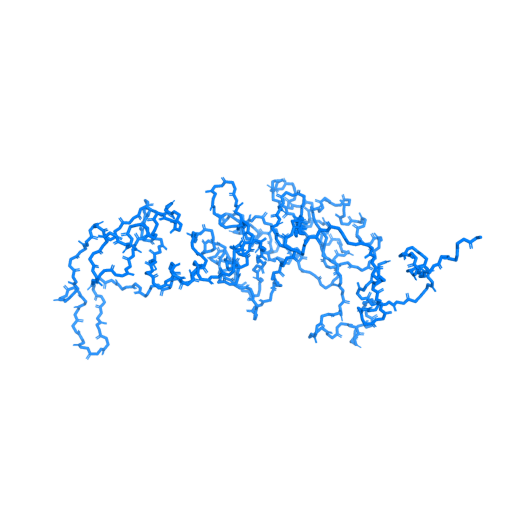 ? 7.276 -1.641 14.839 1.00 98.25 86 PRO A O 1
ATOM 656 N N . SER A 1 87 ? 8.262 -0.976 16.746 1.00 97.50 87 SER A N 1
ATOM 657 C CA . SER A 1 87 ? 7.042 -1.008 17.561 1.00 97.50 87 SER A CA 1
ATOM 658 C C . SER A 1 87 ? 6.007 0.028 17.110 1.00 97.50 87 SER A C 1
ATOM 660 O O . SER A 1 87 ? 4.823 -0.297 17.003 1.00 97.50 87 SER A O 1
ATOM 662 N N . ALA A 1 88 ? 6.446 1.249 16.784 1.00 96.44 88 ALA A N 1
ATOM 663 C CA . ALA A 1 88 ? 5.565 2.300 16.277 1.00 96.44 88 ALA A CA 1
ATOM 664 C C . ALA A 1 88 ? 4.989 1.945 14.899 1.00 96.44 88 ALA A C 1
ATOM 666 O O . ALA A 1 88 ? 3.784 2.067 14.691 1.00 96.44 88 ALA A O 1
ATOM 667 N N . GLN A 1 89 ? 5.806 1.404 13.989 1.00 98.38 89 GLN A N 1
ATOM 668 C CA . GLN A 1 89 ? 5.318 0.932 12.690 1.00 98.38 89 GLN A CA 1
ATOM 669 C C . GLN A 1 89 ? 4.266 -0.175 12.855 1.00 98.38 89 GLN A C 1
ATOM 671 O O . GLN A 1 89 ? 3.208 -0.129 12.235 1.00 98.38 89 GLN A O 1
ATOM 676 N N . ALA A 1 90 ? 4.512 -1.142 13.744 1.00 97.75 90 ALA A N 1
ATOM 677 C CA . ALA A 1 90 ? 3.545 -2.188 14.064 1.00 97.75 90 ALA A CA 1
ATOM 678 C C . ALA A 1 90 ? 2.258 -1.630 14.705 1.00 97.75 90 ALA A C 1
ATOM 680 O O . ALA A 1 90 ? 1.179 -2.181 14.492 1.00 97.75 90 ALA A O 1
ATOM 681 N N . ALA A 1 91 ? 2.342 -0.531 15.463 1.00 93.44 91 ALA A N 1
ATOM 682 C CA . ALA A 1 91 ? 1.167 0.164 15.987 1.00 93.44 91 ALA A CA 1
ATOM 683 C C . ALA A 1 91 ? 0.334 0.807 14.868 1.00 93.44 91 ALA A C 1
ATOM 685 O O . ALA A 1 91 ? -0.894 0.741 14.926 1.00 93.44 91 ALA A O 1
ATOM 686 N N . PHE A 1 92 ? 0.974 1.344 13.824 1.00 95.56 92 PHE A N 1
ATOM 687 C CA . PHE A 1 92 ? 0.255 1.819 12.642 1.00 95.56 92 PHE A CA 1
ATOM 688 C C . PHE A 1 92 ? -0.504 0.691 11.948 1.00 95.56 92 PHE A C 1
ATOM 690 O O . PHE A 1 92 ? -1.692 0.842 11.673 1.00 95.56 92 PHE A O 1
ATOM 697 N N . ILE A 1 93 ? 0.139 -0.465 11.753 1.00 97.06 93 ILE A N 1
ATOM 698 C CA . ILE A 1 93 ? -0.517 -1.650 11.182 1.00 97.06 93 ILE A CA 1
ATOM 699 C C . ILE A 1 93 ? -1.729 -2.051 12.023 1.00 97.06 93 ILE A C 1
ATOM 701 O O . ILE A 1 93 ? -2.831 -2.110 11.485 1.00 97.06 93 ILE A O 1
ATOM 705 N N . ARG A 1 94 ? -1.575 -2.217 13.345 1.00 92.88 94 ARG A N 1
ATOM 706 C CA . ARG A 1 94 ? -2.704 -2.542 14.237 1.00 92.88 94 ARG A CA 1
ATOM 707 C C . ARG A 1 94 ? -3.844 -1.532 14.126 1.00 92.88 94 ARG A C 1
ATOM 709 O O . ARG A 1 94 ? -4.994 -1.942 14.054 1.00 92.88 94 ARG A O 1
ATOM 716 N N . SER A 1 95 ? -3.530 -0.238 14.050 1.00 88.00 95 SER A N 1
ATOM 717 C CA . SER A 1 95 ? -4.537 0.816 13.879 1.00 88.00 95 SER A CA 1
ATOM 718 C C . SER A 1 95 ? -5.288 0.718 12.547 1.00 88.00 95 SER A C 1
ATOM 720 O O . SER A 1 95 ? -6.459 1.078 12.491 1.00 88.00 95 SER A O 1
ATOM 722 N N . VAL A 1 96 ? -4.658 0.244 11.469 1.00 90.50 96 VAL A N 1
ATOM 723 C CA . VAL A 1 96 ? -5.356 -0.004 10.195 1.00 90.50 96 VAL A CA 1
ATOM 724 C C . VAL A 1 96 ? -6.209 -1.263 10.289 1.00 90.50 96 VAL A C 1
ATOM 726 O O . VAL A 1 96 ? -7.382 -1.230 9.923 1.00 90.50 96 VAL A O 1
ATOM 729 N N . LYS A 1 97 ? -5.651 -2.354 10.830 1.00 88.38 97 LYS A N 1
ATOM 730 C CA . LYS A 1 97 ? -6.358 -3.635 10.986 1.00 88.38 97 LYS A CA 1
ATOM 731 C C . LYS A 1 97 ? -7.545 -3.541 11.946 1.00 88.38 97 LYS A C 1
ATOM 733 O O . LYS A 1 97 ? -8.492 -4.305 11.780 1.00 88.38 97 LYS A O 1
ATOM 738 N N . SER A 1 98 ? -7.529 -2.626 12.919 1.00 82.00 98 SER A N 1
ATOM 739 C CA . SER A 1 98 ? -8.642 -2.409 13.854 1.00 82.00 98 SER A CA 1
ATOM 740 C C . SER A 1 98 ? -9.786 -1.590 13.252 1.00 82.00 98 SER A C 1
ATOM 742 O O . SER A 1 98 ? -10.920 -1.695 13.708 1.00 82.00 98 SER A O 1
ATOM 744 N N . ARG A 1 99 ? -9.526 -0.792 12.208 1.00 73.06 99 ARG A N 1
ATOM 745 C CA . ARG A 1 99 ? -10.557 0.032 11.567 1.00 73.06 99 ARG A CA 1
ATOM 746 C C . ARG A 1 99 ? -11.511 -0.828 10.743 1.00 73.06 99 ARG A C 1
ATOM 748 O O . ARG A 1 99 ? -11.123 -1.812 10.111 1.00 73.06 99 ARG A O 1
ATOM 755 N N . ARG A 1 100 ? -12.775 -0.414 10.719 1.00 66.44 100 ARG A N 1
ATOM 756 C CA . ARG A 1 100 ? -13.835 -0.972 9.855 1.00 66.44 100 ARG A CA 1
ATOM 757 C C . ARG A 1 100 ? -14.509 0.088 8.992 1.00 66.44 100 ARG A C 1
ATOM 759 O O . ARG A 1 100 ? -15.125 -0.231 7.983 1.00 66.44 100 ARG A O 1
ATOM 766 N N . VAL A 1 101 ? -14.322 1.355 9.349 1.00 63.94 101 VAL A N 1
ATOM 767 C CA . VAL A 1 101 ? -14.808 2.524 8.619 1.00 63.94 101 VAL A CA 1
ATOM 768 C C . VAL A 1 101 ? -13.593 3.326 8.140 1.00 63.94 101 VAL A C 1
ATOM 770 O O . VAL A 1 101 ? -12.606 3.424 8.873 1.00 63.94 101 VAL A O 1
ATOM 773 N N . PRO A 1 102 ? -13.610 3.893 6.923 1.00 61.00 102 PRO A N 1
ATOM 774 C CA . PRO A 1 102 ? -12.480 4.650 6.377 1.00 61.00 102 PRO A CA 1
ATOM 775 C C . PRO A 1 102 ? -12.350 6.073 6.898 1.00 61.00 102 PRO A C 1
ATOM 777 O O . PRO A 1 102 ? -11.915 6.967 6.175 1.00 61.00 102 PRO A O 1
ATOM 780 N N . ILE A 1 103 ? -12.741 6.302 8.144 1.00 61.47 103 ILE A N 1
ATOM 781 C CA . ILE A 1 103 ? -12.631 7.607 8.769 1.00 61.47 103 ILE A CA 1
ATOM 782 C C . ILE A 1 103 ? -11.803 7.471 10.033 1.00 61.47 103 ILE A C 1
ATOM 784 O O . ILE A 1 103 ? -11.847 6.466 10.737 1.00 61.47 103 ILE A O 1
ATOM 788 N N . GLN A 1 104 ? -10.959 8.471 10.264 1.00 55.38 104 GLN A N 1
ATOM 789 C CA . GLN A 1 104 ? -10.270 8.621 11.527 1.00 55.38 104 GLN A CA 1
ATOM 790 C C . GLN A 1 104 ? -11.242 9.146 12.570 1.00 55.38 104 GLN A C 1
ATOM 792 O O . GLN A 1 104 ? -11.436 10.349 12.709 1.00 55.38 104 GLN A O 1
ATOM 797 N N . SER A 1 105 ? -11.743 8.241 13.381 1.00 56.34 105 SER A N 1
ATOM 798 C CA . SER A 1 105 ? -12.110 8.562 14.741 1.00 56.34 105 SER A CA 1
ATOM 799 C C . SER A 1 105 ? -10.851 8.436 15.593 1.00 56.34 105 SER A C 1
ATOM 801 O O . SER A 1 105 ? -10.223 7.389 15.727 1.00 56.34 105 SER A O 1
ATOM 803 N N . SER A 1 106 ? -10.375 9.569 16.097 1.00 57.69 106 SER A N 1
ATOM 804 C CA . SER A 1 106 ? -9.347 9.609 17.138 1.00 57.69 106 SER A CA 1
ATOM 805 C C . SER A 1 106 ? -9.987 10.179 18.389 1.00 57.69 106 SER A C 1
ATOM 807 O O . SER A 1 106 ? -9.717 11.332 18.736 1.00 57.69 106 SER A O 1
ATOM 809 N N . PRO A 1 107 ? -10.895 9.418 19.029 1.00 67.44 107 PRO A N 1
ATOM 810 C CA . PRO A 1 107 ? -11.508 9.875 20.256 1.00 67.44 107 PRO A CA 1
ATOM 811 C C . PRO A 1 107 ? -10.401 10.078 21.287 1.00 67.44 107 PRO A C 1
ATOM 813 O O . PRO A 1 107 ? -9.576 9.195 21.531 1.00 67.44 107 PRO A O 1
ATOM 816 N N . ILE A 1 108 ? -10.363 11.264 21.887 1.00 72.44 108 ILE A N 1
ATOM 817 C CA . ILE A 1 108 ? -9.493 11.500 23.031 1.00 72.44 108 ILE A CA 1
ATOM 818 C C . ILE A 1 108 ? -10.172 10.839 24.227 1.00 72.44 108 ILE A C 1
ATOM 820 O O . ILE A 1 108 ? -11.233 11.279 24.671 1.00 72.44 108 ILE A O 1
ATOM 824 N N . ILE A 1 109 ? -9.574 9.756 24.716 1.00 80.31 109 ILE A N 1
ATOM 825 C CA . ILE A 1 109 ? -10.093 8.989 25.846 1.00 80.31 109 ILE A CA 1
ATOM 826 C C . ILE A 1 109 ? -9.394 9.464 27.118 1.00 80.31 109 ILE A C 1
ATOM 828 O O . ILE A 1 109 ? -8.167 9.531 27.186 1.00 80.31 109 ILE A O 1
ATOM 832 N N . PHE A 1 110 ? -10.187 9.762 28.141 1.00 85.69 110 PHE A N 1
ATOM 833 C CA . PHE A 1 110 ? -9.711 10.131 29.468 1.00 85.69 110 PHE A CA 1
ATOM 834 C C . PHE A 1 110 ? -10.189 9.111 30.502 1.00 85.69 110 PHE A C 1
ATOM 836 O O . PHE A 1 110 ? -11.249 8.505 30.345 1.00 85.69 110 PHE A O 1
ATOM 843 N N . SER A 1 111 ? -9.424 8.941 31.581 1.00 87.69 111 SER A N 1
ATOM 844 C CA . SER A 1 111 ? -9.894 8.192 32.749 1.00 87.69 111 SER A CA 1
ATOM 845 C C . SER A 1 111 ? -10.935 9.025 33.510 1.00 87.69 111 SER A C 1
ATOM 847 O O . SER A 1 111 ? -10.806 10.253 33.538 1.00 87.69 111 SER A O 1
ATOM 849 N N . PRO A 1 112 ? -11.910 8.406 34.203 1.00 88.31 112 PRO A N 1
ATOM 850 C CA . PRO A 1 112 ? -12.794 9.119 35.129 1.00 88.31 112 PRO A CA 1
ATOM 851 C C . PRO A 1 112 ? -12.041 9.968 36.170 1.00 88.31 112 PRO A C 1
ATOM 853 O O . PRO A 1 112 ? -12.546 10.998 36.614 1.00 88.31 112 PRO A O 1
ATOM 856 N N . ASP A 1 113 ? -10.814 9.571 36.525 1.00 89.25 113 ASP A N 1
ATOM 857 C CA . ASP A 1 113 ? -9.947 10.307 37.453 1.00 89.25 113 ASP A CA 1
ATOM 858 C C . ASP A 1 113 ? -9.166 11.468 36.817 1.00 89.25 113 ASP A C 1
ATOM 860 O O . ASP A 1 113 ? -8.559 12.267 37.539 1.00 89.25 113 ASP A O 1
ATOM 864 N N . SER A 1 114 ? -9.153 11.589 35.486 1.00 89.44 114 SER A N 1
ATOM 865 C CA . SER A 1 114 ? -8.503 12.714 34.812 1.00 89.44 114 SER A CA 1
ATOM 866 C C . SER A 1 114 ? -9.243 14.023 35.129 1.00 89.44 114 SER A C 1
ATOM 868 O O . SER A 1 114 ? -10.455 14.048 35.356 1.00 89.44 114 SER A O 1
ATOM 870 N N . ARG A 1 115 ? -8.498 15.131 35.191 1.00 85.25 115 ARG A N 1
ATOM 871 C CA . ARG A 1 115 ? -9.030 16.452 35.557 1.00 85.25 115 ARG A CA 1
ATOM 872 C C . ARG A 1 115 ? -9.167 17.342 34.333 1.00 85.25 115 ARG A C 1
ATOM 874 O O . ARG A 1 115 ? -8.296 17.346 33.469 1.00 85.25 115 ARG A O 1
ATOM 881 N N . SER A 1 116 ? -10.235 18.132 34.297 1.00 77.62 116 SER A N 1
ATOM 882 C CA . SER A 1 116 ? -10.410 19.166 33.275 1.00 77.62 116 SER A CA 1
ATOM 883 C C . SER A 1 116 ? -9.387 20.285 33.459 1.00 77.62 116 SER A C 1
ATOM 885 O O . SER A 1 116 ? -9.308 20.876 34.538 1.00 77.62 116 SER A O 1
ATOM 887 N N . GLU A 1 117 ? -8.663 20.634 32.392 1.00 72.25 117 GLU A N 1
ATOM 888 C CA . GLU A 1 117 ? -7.730 21.773 32.385 1.00 72.25 117 GLU A CA 1
ATOM 889 C C . GLU A 1 117 ? -8.424 23.101 32.722 1.00 72.25 117 GLU A C 1
ATOM 891 O O . GLU A 1 117 ? -7.822 23.985 33.326 1.00 72.25 117 GLU A O 1
ATOM 896 N N . LYS A 1 118 ? -9.706 23.243 32.361 1.00 67.62 118 LYS A N 1
ATOM 897 C CA . LYS A 1 118 ? -10.463 24.490 32.547 1.00 67.62 118 LYS A CA 1
ATOM 898 C C . LYS A 1 118 ? -11.074 24.638 33.938 1.00 67.62 118 LYS A C 1
ATOM 900 O O . LYS A 1 118 ? -11.305 25.760 34.372 1.00 67.62 118 LYS A O 1
ATOM 905 N N . GLN A 1 119 ? -11.411 23.532 34.599 1.00 69.25 119 GLN A N 1
ATOM 906 C CA . GLN A 1 119 ? -12.254 23.545 35.804 1.00 69.25 119 GLN A CA 1
ATOM 907 C C . GLN A 1 119 ? -11.576 22.913 37.021 1.00 69.25 119 GLN A C 1
ATOM 909 O O . GLN A 1 119 ? -12.064 23.071 38.136 1.00 69.25 119 GLN A O 1
ATOM 914 N N . GLY A 1 120 ? -10.484 22.168 36.837 1.00 76.06 120 GLY A N 1
ATOM 915 C CA . GLY A 1 120 ? -9.774 21.475 37.912 1.00 76.06 120 GLY A CA 1
ATOM 916 C C . GLY A 1 120 ? -10.544 20.316 38.560 1.00 76.06 120 GLY A C 1
ATOM 917 O O . GLY A 1 120 ? -9.926 19.533 39.277 1.00 76.06 120 GLY A O 1
ATOM 918 N N . ALA A 1 121 ? -11.851 20.168 38.316 1.00 83.12 121 ALA A N 1
ATOM 919 C CA . ALA A 1 121 ? -12.692 19.072 38.805 1.00 83.12 121 ALA A CA 1
ATOM 920 C C . ALA A 1 121 ? -12.364 17.730 38.123 1.00 83.12 121 ALA A C 1
ATOM 922 O O . ALA A 1 121 ? -11.796 17.711 37.022 1.00 83.12 121 ALA A O 1
ATOM 923 N N . LYS A 1 122 ? -12.702 16.609 38.780 1.00 87.81 122 LYS A N 1
ATOM 924 C CA . LYS A 1 122 ? -12.552 15.272 38.189 1.00 87.81 122 LYS A CA 1
ATOM 925 C C . LYS A 1 122 ? -13.634 15.053 37.138 1.00 87.81 122 LYS A C 1
ATOM 927 O O . LYS A 1 122 ? -14.780 15.436 37.357 1.00 87.81 122 LYS A O 1
ATOM 932 N N . LEU A 1 123 ? -13.296 14.389 36.033 1.00 89.19 123 LEU A N 1
ATOM 933 C CA . LEU A 1 123 ? -14.271 14.042 34.993 1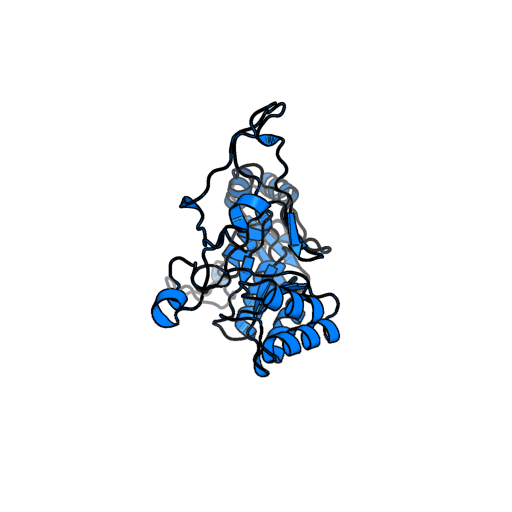.00 89.19 123 LEU A CA 1
ATOM 934 C C . LEU A 1 123 ? -15.434 13.209 35.537 1.00 89.19 123 LEU A C 1
ATOM 936 O O . LEU A 1 123 ? -16.571 13.419 35.122 1.00 89.19 123 LEU A O 1
ATOM 940 N N . SER A 1 124 ? -15.177 12.326 36.504 1.00 89.88 124 SER A N 1
ATOM 941 C CA . SER A 1 124 ? -16.207 11.515 37.161 1.00 89.88 124 SER A CA 1
ATOM 942 C C . SER A 1 124 ? -17.343 12.323 37.793 1.00 89.88 124 SER A C 1
ATOM 944 O O . SER A 1 124 ? -18.435 11.790 37.951 1.00 89.88 124 SER A O 1
ATOM 946 N N . ASP A 1 125 ? -17.100 13.586 38.155 1.00 88.62 125 ASP A N 1
ATOM 947 C CA . ASP A 1 125 ? -18.072 14.423 38.867 1.00 88.62 125 ASP A CA 1
ATOM 948 C C . ASP A 1 125 ? -19.182 14.947 37.939 1.00 88.62 125 ASP A C 1
ATOM 950 O O . ASP A 1 125 ? -20.237 15.371 38.410 1.00 88.62 125 ASP A O 1
ATOM 954 N N . TYR A 1 126 ? -18.953 14.938 36.621 1.00 87.62 126 TYR A N 1
ATOM 955 C CA . TYR A 1 126 ? -19.881 15.491 35.626 1.00 87.62 126 TYR A CA 1
ATOM 956 C C . TYR A 1 126 ? -20.022 14.655 34.346 1.00 87.62 126 TYR A C 1
ATOM 958 O O . TYR A 1 126 ? -20.836 15.001 33.484 1.00 87.62 126 TYR A O 1
ATOM 966 N N . MET A 1 127 ? -19.260 13.567 34.183 1.00 87.69 127 MET A N 1
ATOM 967 C CA . MET A 1 127 ? -19.477 12.623 33.086 1.00 87.69 127 MET A CA 1
ATOM 968 C C . MET A 1 127 ? -20.868 11.988 33.198 1.00 87.69 127 MET A C 1
ATOM 970 O O . MET A 1 127 ? -21.359 11.711 34.294 1.00 87.69 127 MET A O 1
ATOM 974 N N . ARG A 1 128 ? -21.512 11.730 32.057 1.00 86.06 128 ARG A N 1
ATOM 975 C CA . ARG A 1 128 ? -22.756 10.952 32.046 1.00 86.06 128 ARG A CA 1
ATOM 976 C C . ARG A 1 128 ? -22.435 9.477 32.344 1.00 86.06 128 ARG A C 1
ATOM 978 O O . ARG A 1 128 ? -21.368 9.016 31.933 1.00 86.06 128 ARG A O 1
ATOM 985 N N . PRO A 1 129 ? -23.325 8.735 33.031 1.00 85.44 129 PRO A N 1
ATOM 986 C CA . PRO A 1 129 ? -23.183 7.290 33.177 1.00 85.44 129 PRO A CA 1
ATOM 987 C C . PRO A 1 129 ? -23.023 6.609 31.817 1.00 85.44 129 PRO A C 1
ATOM 989 O O . PRO A 1 129 ? -23.565 7.088 30.818 1.00 85.44 129 PRO A O 1
ATOM 992 N N . ALA A 1 130 ? -22.287 5.496 31.791 1.00 82.00 130 ALA A N 1
ATOM 993 C CA . ALA A 1 130 ? -22.135 4.702 30.582 1.00 82.00 130 ALA A CA 1
ATOM 994 C C . ALA A 1 130 ? -23.511 4.257 30.076 1.00 82.00 130 ALA A C 1
ATOM 996 O O . ALA A 1 130 ? -24.325 3.738 30.841 1.00 82.00 130 ALA A O 1
ATOM 997 N N . ASP A 1 131 ? -23.755 4.478 28.789 1.00 84.38 131 ASP A N 1
ATOM 998 C CA . ASP A 1 131 ? -24.996 4.097 28.139 1.00 84.38 131 ASP A CA 1
ATOM 999 C C . ASP A 1 131 ? -24.728 2.943 27.176 1.00 84.38 131 ASP A C 1
ATOM 1001 O O . ASP A 1 131 ? -24.105 3.119 26.127 1.00 84.38 131 ASP A O 1
ATOM 1005 N N . GLU A 1 132 ? -25.198 1.754 27.547 1.00 83.56 132 GLU A N 1
ATOM 1006 C CA . GLU A 1 132 ? -24.990 0.534 26.768 1.00 83.56 132 GLU A CA 1
ATOM 1007 C C . GLU A 1 132 ? -25.650 0.592 25.388 1.00 83.56 132 GLU A C 1
ATOM 1009 O O . GLU A 1 132 ? -25.192 -0.083 24.471 1.00 83.56 132 GLU A O 1
ATOM 1014 N N . SER A 1 133 ? -26.673 1.432 25.189 1.00 84.19 133 SER A N 1
ATOM 1015 C CA . SER A 1 133 ? -27.311 1.564 23.875 1.00 84.19 133 SER A CA 1
ATOM 1016 C C . SER A 1 133 ? -26.410 2.229 22.835 1.00 84.19 133 SER A C 1
ATOM 1018 O O . SER A 1 133 ? -26.665 2.065 21.647 1.00 84.19 133 SER A O 1
ATOM 1020 N N . LEU A 1 134 ? -25.370 2.961 23.251 1.00 85.19 134 LEU A N 1
ATOM 1021 C CA . LEU A 1 134 ? -24.372 3.551 22.350 1.00 85.19 134 LEU A CA 1
ATOM 1022 C C . LEU A 1 134 ? -23.293 2.546 21.939 1.00 85.19 134 LEU A C 1
ATOM 1024 O O . LEU A 1 134 ? -22.519 2.829 21.026 1.00 85.19 134 LEU A O 1
ATOM 1028 N N . VAL A 1 135 ? -23.197 1.405 22.623 1.00 88.06 135 VAL A N 1
ATOM 1029 C CA . VAL A 1 135 ? -22.144 0.418 22.396 1.00 88.06 135 VAL A CA 1
ATOM 1030 C C . VAL A 1 135 ? -22.619 -0.604 21.372 1.00 88.06 135 VAL A C 1
ATOM 1032 O O . VAL A 1 135 ? -23.635 -1.272 21.551 1.00 88.06 135 VAL A O 1
ATOM 1035 N N . VAL A 1 136 ? -21.856 -0.746 20.293 1.00 88.19 136 VAL A N 1
ATOM 1036 C CA . VAL A 1 136 ? -22.106 -1.714 19.226 1.00 88.19 136 VAL A CA 1
ATOM 1037 C C . VAL A 1 136 ? -20.906 -2.649 19.053 1.00 88.19 136 VAL A C 1
ATOM 1039 O O . VAL A 1 136 ? -19.762 -2.250 19.294 1.00 88.19 136 VAL A O 1
ATOM 1042 N N . PRO A 1 137 ? -21.134 -3.901 18.620 1.00 86.94 137 PRO A N 1
ATOM 1043 C CA . PRO A 1 137 ? -20.052 -4.813 18.273 1.00 86.94 137 PRO A CA 1
ATOM 1044 C C . PRO A 1 137 ? -19.088 -4.211 17.244 1.00 86.94 137 PRO A C 1
ATOM 1046 O O . PRO A 1 137 ? -19.523 -3.643 16.240 1.00 86.94 137 PRO A O 1
ATOM 1049 N N . SER A 1 138 ? -17.781 -4.413 17.438 1.00 78.75 138 SER A N 1
ATOM 1050 C CA . SER A 1 138 ? -16.726 -3.915 16.538 1.00 78.75 138 SER A CA 1
ATOM 1051 C C . SER A 1 138 ? -16.843 -4.411 15.089 1.00 78.75 138 SER A C 1
ATOM 1053 O O . SER A 1 138 ? -16.240 -3.833 14.190 1.00 78.75 138 SER A O 1
ATOM 1055 N N . ASN A 1 139 ? -17.637 -5.455 14.831 1.00 77.00 139 ASN A N 1
ATOM 1056 C CA . ASN A 1 139 ? -17.861 -6.038 13.506 1.00 77.00 139 ASN A CA 1
ATOM 1057 C C . ASN A 1 139 ? -19.051 -5.436 12.728 1.00 77.00 139 ASN A C 1
ATOM 1059 O O . ASN A 1 139 ? -19.451 -5.997 11.703 1.00 77.00 139 ASN A O 1
ATOM 1063 N N . TYR A 1 140 ? -19.650 -4.339 13.201 1.00 81.44 140 TYR A N 1
ATOM 1064 C CA . TYR A 1 140 ? -20.696 -3.637 12.458 1.00 81.44 140 TYR A CA 1
ATOM 1065 C C . TYR A 1 140 ? -20.147 -3.031 11.156 1.00 81.44 140 TYR A C 1
ATOM 1067 O O . TYR A 1 140 ? -19.126 -2.347 11.145 1.00 81.44 140 TYR A O 1
ATOM 1075 N N . ASP A 1 141 ? -20.853 -3.275 10.051 1.00 74.50 141 ASP A N 1
ATOM 1076 C CA . ASP A 1 141 ? -20.595 -2.625 8.766 1.00 74.50 141 ASP A CA 1
ATOM 1077 C C . ASP A 1 141 ? -21.232 -1.222 8.707 1.00 74.50 141 ASP A C 1
ATOM 1079 O O . ASP A 1 141 ? -21.995 -0.818 9.588 1.00 74.50 141 ASP A O 1
ATOM 1083 N N . LEU A 1 142 ? -20.921 -0.469 7.648 1.00 77.44 142 LEU A N 1
ATOM 1084 C CA . LEU A 1 142 ? -21.430 0.890 7.439 1.00 77.44 142 LEU A CA 1
ATOM 1085 C C . LEU A 1 142 ? -22.961 0.981 7.414 1.00 77.44 142 LEU A C 1
ATOM 1087 O O . LEU A 1 142 ? -23.511 1.987 7.858 1.00 77.44 142 LEU A O 1
ATOM 1091 N N . ASP A 1 143 ? -23.658 -0.032 6.904 1.00 81.56 143 ASP A N 1
ATOM 1092 C CA . ASP A 1 143 ? -25.118 -0.001 6.790 1.00 81.56 143 ASP A CA 1
ATOM 1093 C C . ASP A 1 143 ? -25.800 -0.337 8.117 1.00 81.56 143 ASP A C 1
ATOM 1095 O O . ASP A 1 143 ? -26.822 0.268 8.463 1.00 81.56 143 ASP A O 1
ATOM 1099 N N . LYS A 1 144 ? -25.212 -1.236 8.910 1.00 86.50 144 LYS A N 1
ATOM 1100 C CA . LYS A 1 144 ? -25.615 -1.490 10.297 1.00 86.50 144 LYS A CA 1
ATOM 1101 C C . LYS A 1 144 ? -25.353 -0.277 11.179 1.00 86.50 144 LYS A C 1
ATOM 1103 O O . LYS A 1 144 ? -26.227 0.072 11.969 1.00 86.50 144 LYS A O 1
ATOM 1108 N N . LEU A 1 145 ? -24.204 0.385 11.019 1.00 85.81 145 LEU A N 1
ATOM 1109 C CA . LEU A 1 145 ? -23.890 1.637 11.716 1.00 85.81 145 LEU A CA 1
ATOM 1110 C C . LEU A 1 145 ? -24.884 2.740 11.350 1.00 85.81 145 LEU A C 1
ATOM 1112 O O . LEU A 1 145 ? -25.455 3.354 12.245 1.00 85.81 145 LEU A O 1
ATOM 1116 N N . ASP A 1 146 ? -25.162 2.940 10.060 1.00 86.69 146 ASP A N 1
ATOM 1117 C CA . ASP A 1 146 ? -26.157 3.913 9.591 1.00 86.69 146 ASP A CA 1
ATOM 1118 C C . ASP A 1 146 ? -27.550 3.630 10.170 1.00 86.69 146 ASP A C 1
ATOM 1120 O O . ASP A 1 146 ? -28.231 4.527 10.665 1.00 86.69 146 ASP A O 1
ATOM 1124 N N . SER A 1 147 ? -27.967 2.363 10.154 1.00 88.31 147 SER A N 1
ATOM 1125 C CA . SER A 1 147 ? -29.263 1.949 10.698 1.00 88.31 147 SER A CA 1
ATOM 1126 C C . SER A 1 147 ? -29.345 2.178 12.207 1.00 88.31 147 SER A C 1
ATOM 1128 O O . SER A 1 147 ? -30.354 2.690 12.688 1.00 88.31 147 SER A O 1
ATOM 1130 N N . HIS A 1 148 ? -28.285 1.846 12.947 1.00 88.00 148 HIS A N 1
ATOM 1131 C CA . HIS A 1 148 ? -28.205 2.058 14.390 1.00 88.00 148 HIS A CA 1
ATOM 1132 C C . HIS A 1 148 ? -28.238 3.553 14.744 1.00 88.00 148 HIS A C 1
ATOM 1134 O O . HIS A 1 148 ? -29.069 3.980 15.542 1.00 88.00 148 HIS A O 1
ATOM 1140 N N . LEU A 1 149 ? -27.410 4.372 14.090 1.00 86.88 149 LEU A N 1
ATOM 1141 C CA . LEU A 1 149 ? -27.338 5.821 14.318 1.00 86.88 149 LEU A CA 1
ATOM 1142 C C . LEU A 1 149 ? -28.629 6.557 13.922 1.00 86.88 149 LEU A C 1
ATOM 1144 O O . LEU A 1 149 ? -28.922 7.622 14.457 1.00 86.88 149 LEU A O 1
ATOM 1148 N N . LYS A 1 150 ? -29.430 6.007 13.001 1.00 85.31 150 LYS A N 1
ATOM 1149 C CA . LYS A 1 150 ? -30.761 6.541 12.655 1.00 85.31 150 LYS A CA 1
ATOM 1150 C C . LYS A 1 150 ? -31.852 6.195 13.669 1.00 85.31 150 LYS A C 1
ATOM 1152 O O . LYS A 1 150 ? -32.846 6.914 13.723 1.00 85.31 150 LYS A O 1
ATOM 1157 N N . GLN A 1 151 ? -31.702 5.099 14.414 1.00 82.12 151 GLN A N 1
ATOM 1158 C CA . GLN A 1 151 ? -32.653 4.673 15.450 1.00 82.12 151 GLN A CA 1
ATOM 1159 C C . GLN A 1 151 ? -32.447 5.411 16.779 1.00 82.12 151 GLN A C 1
ATOM 1161 O O . GLN A 1 151 ? -33.380 5.506 17.573 1.00 82.12 151 GLN A O 1
ATOM 1166 N N . GLN A 1 152 ? -31.240 5.928 17.011 1.00 74.94 152 GLN A N 1
ATOM 1167 C CA . GLN A 1 152 ? -30.884 6.737 18.176 1.00 74.94 152 GLN A CA 1
ATOM 1168 C C . GLN A 1 152 ? -31.644 8.080 18.191 1.00 74.94 152 GLN A C 1
ATOM 1170 O O . GLN A 1 152 ? -31.985 8.645 17.147 1.00 74.94 152 GLN A O 1
ATOM 1175 N N . GLU A 1 153 ? -31.909 8.614 19.388 1.00 65.25 153 GLU A N 1
ATOM 1176 C CA . GLU A 1 153 ? -32.495 9.951 19.541 1.00 65.25 153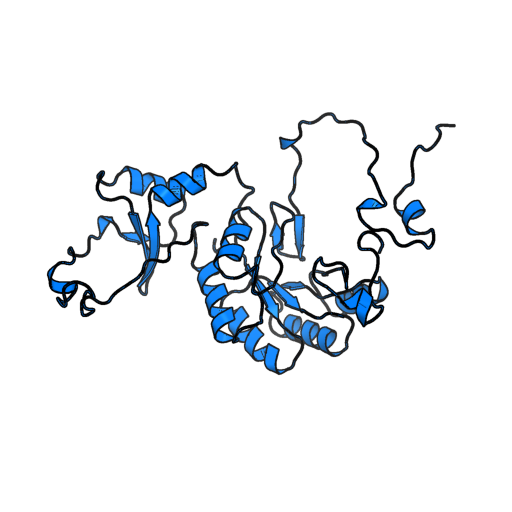 GLU A CA 1
ATOM 1177 C C . GLU A 1 153 ? -31.565 11.041 18.981 1.00 65.25 153 GLU A C 1
ATOM 1179 O O . GLU A 1 153 ? -30.348 10.887 18.941 1.00 65.25 153 GLU A O 1
ATOM 1184 N N . ARG A 1 154 ? -32.135 12.186 18.582 1.00 60.19 154 ARG A N 1
ATOM 1185 C CA . ARG A 1 154 ? -31.428 13.287 17.894 1.00 60.19 154 ARG A CA 1
ATOM 1186 C C . ARG A 1 154 ? -30.177 13.819 18.612 1.00 60.19 154 ARG A C 1
ATOM 1188 O O . ARG A 1 154 ? -29.348 14.434 17.952 1.00 60.19 154 ARG A O 1
ATOM 1195 N N . GLU A 1 155 ? -30.063 13.618 19.925 1.00 64.38 155 GLU A N 1
ATOM 1196 C CA . GLU A 1 155 ? -28.920 14.049 20.747 1.00 64.38 155 GLU A CA 1
ATOM 1197 C C . GLU A 1 155 ? -27.778 13.017 20.825 1.00 64.38 155 GLU A C 1
ATOM 1199 O O . GLU A 1 155 ? -26.777 13.268 21.494 1.00 64.38 155 GLU A O 1
ATOM 1204 N N . ARG A 1 156 ? -27.920 11.852 20.181 1.00 72.12 156 ARG A N 1
ATOM 1205 C CA . ARG A 1 156 ? -26.944 10.755 20.187 1.00 72.12 156 ARG A CA 1
ATOM 1206 C C . ARG A 1 156 ? -26.470 10.490 18.766 1.00 72.12 156 ARG A C 1
ATOM 1208 O O . ARG A 1 156 ? -27.043 9.700 18.022 1.00 72.12 156 ARG A O 1
ATOM 1215 N N . ASP A 1 157 ? -25.430 11.208 18.383 1.00 84.31 157 ASP A N 1
ATOM 1216 C CA . ASP A 1 157 ? -24.875 11.262 17.035 1.00 84.31 157 ASP A CA 1
ATOM 1217 C C . ASP A 1 157 ? -23.624 10.393 16.856 1.00 84.31 157 ASP A C 1
ATOM 1219 O O . ASP A 1 157 ? -22.941 10.522 15.843 1.00 84.31 157 ASP A O 1
ATOM 1223 N N . PHE A 1 158 ? -23.336 9.484 17.793 1.00 87.00 158 PHE A N 1
ATOM 1224 C CA . PHE A 1 158 ? -22.199 8.570 17.718 1.00 87.00 158 PHE A CA 1
ATOM 1225 C C . PHE A 1 158 ? -22.516 7.165 18.240 1.00 87.00 158 PHE A C 1
ATOM 1227 O O . PHE A 1 158 ? -23.460 6.959 18.999 1.00 87.00 158 PHE A O 1
ATOM 1234 N N . ALA A 1 159 ? -21.693 6.202 17.835 1.00 88.12 159 ALA A N 1
ATOM 1235 C CA . ALA A 1 159 ? -21.701 4.822 18.295 1.00 88.12 159 ALA A CA 1
ATOM 1236 C C . ALA A 1 159 ? -20.282 4.406 18.698 1.00 88.12 159 ALA A C 1
ATOM 1238 O O . ALA A 1 159 ? -19.307 4.743 18.025 1.00 88.12 159 ALA A O 1
ATOM 1239 N N . VAL A 1 160 ? -20.164 3.666 19.794 1.00 87.06 160 VAL A N 1
ATOM 1240 C CA . VAL A 1 160 ? -18.902 3.145 20.321 1.00 87.06 160 VAL A CA 1
ATOM 1241 C C . VAL A 1 160 ? -18.740 1.707 19.845 1.00 87.06 160 VAL A C 1
ATOM 1243 O O . VAL A 1 160 ? -19.501 0.829 20.241 1.00 87.06 160 VAL A O 1
ATOM 1246 N N . LEU A 1 161 ? -17.743 1.459 19.004 1.00 85.25 161 LEU A N 1
ATOM 1247 C CA . LEU A 1 161 ? -17.356 0.121 18.570 1.00 85.25 161 LEU A CA 1
ATOM 1248 C C . LEU A 1 161 ? -16.517 -0.527 19.672 1.00 85.25 161 LEU A C 1
ATOM 1250 O O . LEU A 1 161 ? -15.455 -0.013 20.025 1.00 85.25 161 LEU A O 1
ATOM 1254 N N . ALA A 1 162 ? -16.975 -1.655 20.209 1.00 84.56 162 ALA A N 1
ATOM 1255 C CA . ALA A 1 162 ? -16.290 -2.383 21.277 1.00 84.56 162 ALA A CA 1
ATOM 1256 C C . ALA A 1 162 ? -16.109 -3.871 20.944 1.00 84.56 162 ALA A C 1
ATOM 1258 O O . ALA A 1 162 ? -16.908 -4.469 20.218 1.00 84.56 162 ALA A O 1
ATOM 1259 N N . GLU A 1 163 ? -15.059 -4.471 21.502 1.00 82.94 163 GLU A N 1
ATOM 1260 C CA . GLU A 1 163 ? -14.786 -5.913 21.458 1.00 82.94 163 GLU A CA 1
ATOM 1261 C C . GLU A 1 163 ? -14.326 -6.427 22.830 1.00 82.94 163 GLU A C 1
ATOM 1263 O O . GLU A 1 163 ? -14.147 -5.642 23.767 1.00 82.94 163 GLU A O 1
ATOM 1268 N N . GLU A 1 164 ? -14.157 -7.747 22.979 1.00 77.06 164 GLU A N 1
ATOM 1269 C CA . GLU A 1 164 ? -13.625 -8.335 24.215 1.00 77.06 164 GLU A CA 1
ATOM 1270 C C . GLU A 1 164 ? -12.230 -7.762 24.516 1.00 77.06 164 GLU A C 1
ATOM 1272 O O . GLU A 1 164 ? -11.235 -8.150 23.911 1.00 77.06 164 GLU A O 1
ATOM 1277 N N . GLY A 1 165 ? -12.163 -6.813 25.455 1.00 68.81 165 GLY A N 1
ATOM 1278 C CA . GLY A 1 165 ? -10.920 -6.138 25.837 1.00 68.81 165 GLY A CA 1
ATOM 1279 C C . GLY A 1 165 ? -10.958 -4.610 25.777 1.00 68.81 165 GLY A C 1
ATOM 1280 O O . GLY A 1 165 ? -10.033 -3.987 26.296 1.00 68.81 165 GLY A O 1
ATOM 1281 N N . GLY A 1 166 ? -12.011 -3.990 25.229 1.00 80.12 166 GLY A N 1
ATOM 1282 C CA . GLY A 1 166 ? -12.211 -2.541 25.340 1.00 80.12 166 GLY A CA 1
ATOM 1283 C C . GLY A 1 166 ? -12.896 -1.874 24.149 1.00 80.12 166 GLY A C 1
ATOM 1284 O O . GLY A 1 166 ? -13.490 -2.517 23.285 1.00 80.12 166 GLY A O 1
ATOM 1285 N N . VAL A 1 167 ? -12.814 -0.541 24.133 1.00 80.12 167 VAL A N 1
ATOM 1286 C CA . VAL A 1 167 ? -13.294 0.299 23.029 1.00 80.12 167 VAL A CA 1
ATOM 1287 C C . VAL A 1 167 ? -12.287 0.243 21.885 1.00 80.12 167 VAL A C 1
ATOM 1289 O O . VAL A 1 167 ? -11.112 0.552 22.076 1.00 80.12 167 VAL A O 1
ATOM 1292 N N . VAL A 1 168 ? -12.767 -0.131 20.704 1.00 77.56 168 VAL A N 1
ATOM 1293 C CA . VAL A 1 168 ? -11.995 -0.164 19.459 1.00 77.56 168 VAL A CA 1
ATOM 1294 C C . VAL A 1 168 ? -12.043 1.196 18.780 1.00 77.56 168 VAL A C 1
ATOM 1296 O O . VAL A 1 168 ? -11.007 1.693 18.339 1.00 77.56 168 VAL A O 1
ATOM 1299 N N . ASP A 1 169 ? -13.237 1.789 18.680 1.00 78.62 169 ASP A N 1
ATOM 1300 C CA . ASP A 1 169 ? -13.432 3.022 17.922 1.00 78.62 169 ASP A CA 1
ATOM 1301 C C . ASP A 1 169 ? -14.731 3.770 18.284 1.00 78.62 169 ASP A C 1
ATOM 1303 O O . ASP A 1 169 ? -15.594 3.229 18.976 1.00 78.62 169 ASP A O 1
ATOM 1307 N N . VAL A 1 170 ? -14.894 5.008 17.810 1.00 83.56 170 VAL A N 1
ATOM 1308 C CA . VAL A 1 170 ? -16.119 5.815 17.991 1.00 83.56 170 VAL A CA 1
ATOM 1309 C C . VAL A 1 170 ? -16.542 6.432 16.664 1.00 83.56 170 VAL A C 1
ATOM 1311 O O . VAL A 1 170 ? -15.875 7.330 16.181 1.00 83.56 170 VAL A O 1
ATOM 1314 N N . VAL A 1 171 ? -17.665 6.007 16.093 1.00 84.56 171 VAL A N 1
ATOM 1315 C CA . VAL A 1 171 ? -18.137 6.479 14.780 1.00 84.56 171 VAL A CA 1
ATOM 1316 C C . VAL A 1 171 ? -19.274 7.468 14.955 1.00 84.56 171 VAL A C 1
ATOM 1318 O O . VAL A 1 171 ? -20.245 7.159 15.643 1.00 84.56 171 VAL A O 1
ATOM 1321 N N . THR A 1 172 ? -19.197 8.623 14.302 1.00 86.31 172 THR A N 1
ATOM 1322 C CA . THR A 1 172 ? -20.284 9.607 14.301 1.00 86.31 172 THR A CA 1
ATOM 1323 C C . THR A 1 172 ? -21.219 9.442 13.102 1.00 86.31 172 THR A C 1
ATOM 1325 O O . THR A 1 172 ? -20.902 8.810 12.091 1.00 86.31 172 THR A O 1
ATOM 1328 N N . LYS A 1 173 ? -22.404 10.042 13.186 1.00 85.38 173 LYS A N 1
ATOM 1329 C CA . LYS A 1 173 ? -23.349 10.126 12.071 1.00 85.38 173 LYS A CA 1
ATOM 1330 C C . LYS A 1 173 ? -22.775 10.919 10.898 1.00 85.38 173 LYS A C 1
ATOM 1332 O O . LYS A 1 173 ? -22.973 10.516 9.754 1.00 85.38 173 LYS A O 1
ATOM 1337 N N . GLU A 1 174 ? -22.032 11.990 11.182 1.00 82.94 174 GLU A N 1
ATOM 1338 C CA . GLU A 1 174 ? -21.321 12.768 10.162 1.00 82.94 174 GLU A CA 1
ATOM 1339 C C . GLU A 1 174 ? -20.313 11.892 9.412 1.00 82.94 174 GLU A C 1
ATOM 1341 O O . GLU A 1 174 ? -20.244 11.951 8.185 1.00 82.94 174 GLU A O 1
ATOM 1346 N N . ASP A 1 175 ? -19.594 11.017 10.122 1.00 80.19 175 ASP A N 1
ATOM 1347 C CA . ASP A 1 175 ? -18.656 10.080 9.503 1.00 80.19 175 ASP A CA 1
ATOM 1348 C C . ASP A 1 175 ? -19.379 9.165 8.507 1.00 80.19 175 ASP A C 1
ATOM 1350 O O . ASP A 1 175 ? -18.987 9.061 7.343 1.00 80.19 175 ASP A O 1
ATOM 1354 N N . VAL A 1 176 ? -20.486 8.546 8.917 1.00 80.94 176 VAL A N 1
ATOM 1355 C CA . VAL A 1 176 ? -21.268 7.662 8.039 1.00 80.94 176 VAL A CA 1
ATOM 1356 C C . VAL A 1 176 ? -21.803 8.408 6.814 1.00 80.94 176 VAL A C 1
ATOM 1358 O O . VAL A 1 176 ? -21.689 7.907 5.691 1.00 80.94 176 VAL A O 1
ATOM 1361 N N . GLU A 1 177 ? -22.353 9.608 6.999 1.00 81.50 177 GLU A N 1
ATOM 1362 C CA . GLU A 1 177 ? -22.855 10.443 5.902 1.00 81.50 177 GLU A CA 1
ATOM 1363 C C . GLU A 1 177 ? -21.734 10.842 4.937 1.00 81.50 177 GLU A C 1
ATOM 1365 O O . GLU A 1 177 ? -21.907 10.768 3.718 1.00 81.50 177 GLU A O 1
ATOM 1370 N N . LYS A 1 178 ? -20.555 11.178 5.463 1.00 77.56 178 LYS A N 1
ATOM 1371 C CA . LYS A 1 178 ? -19.368 11.518 4.678 1.00 77.56 178 LYS A CA 1
ATOM 1372 C C . LYS A 1 178 ? -18.875 10.336 3.849 1.00 77.56 178 LYS A C 1
ATOM 1374 O O . LYS A 1 178 ? -18.602 10.520 2.664 1.00 77.56 178 LYS A O 1
ATOM 1379 N N . VAL A 1 179 ? -18.828 9.125 4.417 1.00 75.00 179 VAL A N 1
ATOM 1380 C CA . VAL A 1 179 ? -18.466 7.920 3.648 1.00 75.00 179 VAL A CA 1
ATOM 1381 C C . VAL A 1 179 ? -19.491 7.631 2.556 1.00 75.00 179 VAL A C 1
ATOM 1383 O O . VAL A 1 179 ? -19.106 7.336 1.426 1.00 75.00 179 VAL A O 1
ATOM 1386 N N . LYS A 1 180 ? -20.789 7.747 2.859 1.00 77.12 180 LYS A N 1
ATOM 1387 C CA . LYS A 1 180 ? -21.864 7.543 1.872 1.00 77.12 180 LYS A CA 1
ATOM 1388 C C . LYS A 1 180 ? -21.884 8.615 0.780 1.00 77.12 180 LYS A C 1
ATOM 1390 O O . LYS A 1 180 ? -22.343 8.337 -0.324 1.00 77.12 180 LYS A O 1
ATOM 1395 N N . GLY A 1 181 ? -21.396 9.817 1.083 1.00 72.81 181 GLY A N 1
ATOM 1396 C CA . GLY A 1 181 ? -21.258 10.923 0.139 1.00 72.81 181 GLY A CA 1
ATOM 1397 C C . GLY A 1 181 ? -20.091 10.775 -0.839 1.00 72.81 181 GLY A C 1
ATOM 1398 O O . GLY A 1 181 ? -20.064 11.481 -1.849 1.00 72.81 181 GLY A O 1
ATOM 1399 N N . TYR A 1 182 ? -19.137 9.872 -0.587 1.00 68.56 182 TYR A N 1
ATOM 1400 C CA . TYR A 1 182 ? -18.073 9.601 -1.550 1.00 68.56 182 TYR A CA 1
ATOM 1401 C C . TYR A 1 182 ? -18.630 8.921 -2.813 1.00 68.56 182 TYR A C 1
ATOM 1403 O O . TYR A 1 182 ? -19.593 8.153 -2.729 1.00 68.56 182 TYR A O 1
ATOM 1411 N N . PRO A 1 183 ? -18.042 9.183 -4.002 1.00 66.12 183 PRO A N 1
ATOM 1412 C CA . PRO A 1 183 ? -18.396 8.460 -5.223 1.00 66.12 183 PRO A CA 1
ATOM 1413 C C . PRO A 1 183 ? -18.363 6.962 -4.945 1.00 66.12 183 PRO A C 1
ATOM 1415 O O . PRO A 1 183 ? -17.479 6.537 -4.208 1.00 66.12 183 PRO A O 1
ATOM 1418 N N . LYS A 1 184 ? -19.294 6.173 -5.509 1.00 64.25 184 LYS A N 1
ATOM 1419 C CA . LYS A 1 184 ? -19.350 4.717 -5.286 1.00 64.25 184 LYS A CA 1
ATOM 1420 C C . LYS A 1 184 ? -17.959 4.116 -5.481 1.00 64.25 184 LYS A C 1
ATOM 1422 O O . LYS A 1 184 ? -17.483 3.984 -6.606 1.00 64.25 184 LYS A O 1
ATOM 1427 N N . LEU A 1 185 ? -17.311 3.823 -4.360 1.00 61.69 185 LEU A N 1
ATOM 1428 C CA . LEU A 1 185 ? -15.939 3.363 -4.327 1.00 61.69 185 LEU A CA 1
ATOM 1429 C C . LEU A 1 185 ? -15.892 1.960 -4.921 1.00 61.69 185 LEU A C 1
ATOM 1431 O O . LEU A 1 185 ? -16.875 1.212 -4.867 1.00 61.69 185 LEU A O 1
ATOM 1435 N N . GLY A 1 186 ? -14.740 1.587 -5.479 1.00 67.50 186 GLY A N 1
ATOM 1436 C CA . GLY A 1 186 ? -14.463 0.174 -5.695 1.00 67.50 186 GLY A CA 1
ATOM 1437 C C . GLY A 1 186 ? -14.680 -0.595 -4.387 1.00 67.50 186 GLY A C 1
ATOM 1438 O O . GLY A 1 186 ? -14.679 -0.015 -3.300 1.00 67.50 186 GLY A O 1
ATOM 1439 N N . LYS A 1 187 ? -14.875 -1.913 -4.465 1.00 80.75 187 LYS A N 1
ATOM 1440 C CA . LYS A 1 187 ? -14.940 -2.715 -3.238 1.00 80.75 187 LYS A CA 1
ATOM 1441 C C . LYS A 1 187 ? -13.647 -2.493 -2.454 1.00 80.75 187 LYS A C 1
ATOM 1443 O O . LYS A 1 187 ? -12.565 -2.635 -3.027 1.00 80.75 187 LYS A O 1
ATOM 1448 N N . GLY A 1 188 ? -13.771 -2.120 -1.184 1.00 85.00 188 GLY A N 1
ATOM 1449 C CA . GLY A 1 188 ? -12.614 -1.903 -0.330 1.00 85.00 188 GLY A CA 1
ATOM 1450 C C . GLY A 1 188 ? -11.737 -3.156 -0.257 1.00 85.00 188 GLY A C 1
ATOM 1451 O O . GLY A 1 188 ? -12.228 -4.285 -0.326 1.00 85.00 188 GLY A O 1
ATOM 1452 N N . THR A 1 189 ? -10.432 -2.948 -0.151 1.00 89.19 189 THR A N 1
ATOM 1453 C CA . THR A 1 189 ? -9.425 -4.003 -0.093 1.00 89.19 189 THR A CA 1
ATOM 1454 C C . THR A 1 189 ? -9.376 -4.561 1.322 1.00 89.19 189 THR A C 1
ATOM 1456 O O . THR A 1 189 ? -8.791 -3.963 2.228 1.00 89.19 189 THR A O 1
ATOM 1459 N N . VAL A 1 190 ? -10.029 -5.704 1.514 1.00 88.31 190 VAL A N 1
ATOM 1460 C CA . VAL A 1 190 ? -10.178 -6.365 2.813 1.00 88.31 190 VAL A CA 1
ATOM 1461 C C . VAL A 1 190 ? -9.511 -7.734 2.821 1.00 88.31 190 VAL A C 1
ATOM 1463 O O . VAL A 1 190 ? -9.515 -8.457 1.822 1.00 88.31 190 VAL A O 1
ATOM 1466 N N . SER A 1 191 ? -8.942 -8.091 3.966 1.00 87.19 191 SER A N 1
ATOM 1467 C CA . SER A 1 191 ? -8.422 -9.422 4.249 1.00 87.19 191 SER A CA 1
ATOM 1468 C C . SER A 1 191 ? -9.579 -10.405 4.461 1.00 87.19 191 SER A C 1
ATOM 1470 O O . SER A 1 191 ? -10.746 -10.027 4.577 1.00 87.19 191 SER A O 1
ATOM 1472 N N . SER A 1 192 ? -9.261 -11.699 4.520 1.00 83.75 192 SER A N 1
ATOM 1473 C CA . SER A 1 192 ? -10.267 -12.764 4.680 1.00 83.75 192 SER A CA 1
ATOM 1474 C C . SER A 1 192 ? -11.106 -12.673 5.965 1.00 83.75 192 SER A C 1
ATOM 1476 O O . SER A 1 192 ? -12.220 -13.188 6.000 1.00 83.75 192 SER A O 1
ATOM 1478 N N . ASP A 1 193 ? -10.602 -11.991 6.994 1.00 80.12 193 ASP A N 1
ATOM 1479 C CA . ASP A 1 193 ? -11.284 -11.716 8.264 1.00 80.12 193 ASP A CA 1
ATOM 1480 C C . ASP A 1 193 ? -12.139 -10.429 8.240 1.00 80.12 193 ASP A C 1
ATOM 1482 O O . ASP A 1 193 ? -12.745 -10.066 9.248 1.00 80.12 193 ASP A O 1
ATOM 1486 N N . GLY 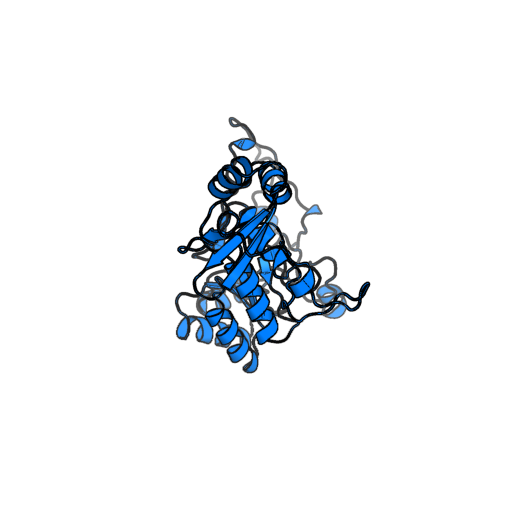A 1 194 ? -12.190 -9.728 7.102 1.00 78.31 194 GLY A N 1
ATOM 1487 C CA . GLY A 1 194 ? -12.917 -8.470 6.926 1.00 78.31 194 GLY A CA 1
ATOM 1488 C C . GLY A 1 194 ? -12.172 -7.221 7.406 1.00 78.31 194 GLY A C 1
ATOM 1489 O O . GLY A 1 194 ? -12.723 -6.124 7.319 1.00 78.31 194 GLY A O 1
ATOM 1490 N N . SER A 1 195 ? -10.938 -7.348 7.901 1.00 83.88 195 SER A N 1
ATOM 1491 C CA . SER A 1 195 ? -10.093 -6.195 8.231 1.00 83.88 195 SER A CA 1
ATOM 1492 C C . SER A 1 195 ? -9.514 -5.535 6.979 1.00 83.88 195 SER A C 1
ATOM 1494 O O . SER A 1 195 ? -9.376 -6.173 5.938 1.00 83.88 195 SER A O 1
ATOM 1496 N N . TRP A 1 196 ? -9.147 -4.254 7.056 1.00 90.00 196 TRP A N 1
ATOM 1497 C CA . TRP A 1 196 ? -8.475 -3.582 5.940 1.00 90.00 196 TRP A CA 1
ATOM 1498 C C . TRP A 1 196 ? -7.123 -4.228 5.634 1.00 90.00 196 TRP A C 1
ATOM 1500 O O . TRP A 1 196 ? -6.357 -4.532 6.552 1.00 90.00 196 TRP A O 1
ATOM 1510 N N . MET A 1 197 ? -6.810 -4.410 4.350 1.00 95.56 197 MET A N 1
ATOM 1511 C CA . MET A 1 197 ? -5.467 -4.819 3.946 1.00 95.56 197 MET A CA 1
ATOM 1512 C C . MET A 1 197 ? -4.487 -3.656 4.066 1.00 95.56 197 MET A C 1
ATOM 1514 O O . MET A 1 197 ? -4.798 -2.520 3.698 1.00 95.56 197 MET A O 1
ATOM 1518 N N . VAL A 1 198 ? -3.277 -3.941 4.533 1.00 97.94 198 VAL A N 1
ATOM 1519 C CA . VAL A 1 198 ? -2.215 -2.941 4.673 1.00 97.94 198 VAL A CA 1
ATOM 1520 C C . VAL A 1 198 ? -0.847 -3.542 4.390 1.00 97.94 198 VAL A C 1
ATOM 1522 O O . VAL A 1 198 ? -0.534 -4.662 4.797 1.00 97.94 198 VAL A O 1
ATOM 1525 N N . GLY A 1 199 ? -0.017 -2.773 3.690 1.00 98.56 199 GLY A N 1
ATOM 1526 C CA . GLY A 1 199 ? 1.381 -3.107 3.479 1.00 98.56 199 GLY A CA 1
ATOM 1527 C C . GLY A 1 199 ? 2.315 -2.332 4.400 1.00 98.56 199 GLY A C 1
ATOM 1528 O O . GLY A 1 199 ? 1.965 -1.286 4.945 1.00 98.56 199 GLY A O 1
ATOM 1529 N N . ALA A 1 200 ? 3.547 -2.808 4.524 1.00 98.75 200 ALA A N 1
ATOM 1530 C CA . ALA A 1 200 ? 4.613 -2.098 5.221 1.00 98.75 200 ALA A CA 1
ATOM 1531 C C . ALA A 1 200 ? 5.919 -2.169 4.433 1.00 98.75 200 ALA A C 1
ATOM 1533 O O . ALA A 1 200 ? 6.265 -3.209 3.875 1.00 98.75 200 ALA A O 1
ATOM 1534 N N . ALA A 1 201 ? 6.669 -1.076 4.406 1.00 98.62 201 ALA A N 1
ATOM 1535 C CA . ALA A 1 201 ? 8.041 -1.105 3.933 1.00 98.62 201 ALA A CA 1
ATOM 1536 C C . ALA A 1 201 ? 8.969 -1.636 5.030 1.00 98.62 201 ALA A C 1
ATOM 1538 O O . ALA A 1 201 ? 8.736 -1.397 6.216 1.00 98.62 201 ALA A O 1
ATOM 1539 N N . ILE A 1 202 ? 10.033 -2.326 4.636 1.00 98.31 202 ILE A N 1
ATOM 1540 C CA . ILE A 1 202 ? 11.149 -2.701 5.508 1.00 98.31 202 ILE A CA 1
ATOM 1541 C C . ILE A 1 202 ? 12.468 -2.553 4.748 1.00 98.31 202 ILE A C 1
ATOM 1543 O O . ILE A 1 202 ? 12.497 -2.629 3.519 1.00 98.31 202 ILE A O 1
ATOM 1547 N N . GLY A 1 203 ? 13.563 -2.369 5.482 1.00 97.81 203 GLY A N 1
ATOM 1548 C CA . GLY A 1 203 ? 14.902 -2.447 4.911 1.00 97.81 203 GLY A CA 1
ATOM 1549 C C . GLY A 1 203 ? 15.352 -3.892 4.663 1.00 97.81 203 GLY A C 1
ATOM 1550 O O . GLY A 1 203 ? 14.597 -4.856 4.793 1.00 97.81 203 GLY A O 1
ATOM 1551 N N . THR A 1 204 ? 16.626 -4.046 4.306 1.00 97.69 204 THR A N 1
ATOM 1552 C CA . THR A 1 204 ? 17.256 -5.351 4.044 1.00 97.69 204 THR A CA 1
ATOM 1553 C C . THR A 1 204 ? 18.347 -5.700 5.058 1.00 97.69 204 THR A C 1
ATOM 1555 O O . THR A 1 204 ? 19.182 -6.563 4.782 1.00 97.69 204 THR A O 1
ATOM 1558 N N . ARG A 1 205 ? 18.421 -4.999 6.195 1.00 96.31 205 ARG A N 1
ATOM 1559 C CA . ARG A 1 205 ? 19.433 -5.257 7.229 1.00 96.31 205 ARG A CA 1
ATOM 1560 C C . ARG A 1 205 ? 18.994 -6.416 8.114 1.00 96.31 205 ARG A C 1
ATOM 1562 O O . ARG A 1 205 ? 17.812 -6.726 8.213 1.00 96.31 205 ARG A O 1
ATOM 1569 N N . ASP A 1 206 ? 19.943 -7.033 8.811 1.00 95.25 206 ASP A N 1
ATOM 1570 C CA . ASP A 1 206 ? 19.627 -8.131 9.732 1.00 95.25 206 ASP A CA 1
ATOM 1571 C C . ASP A 1 206 ? 18.684 -7.682 10.865 1.00 95.25 206 ASP A C 1
ATOM 1573 O O . ASP A 1 206 ? 17.735 -8.386 11.199 1.00 95.25 206 ASP A O 1
ATOM 1577 N N . SER A 1 207 ? 18.855 -6.446 11.349 1.00 95.38 207 SER A N 1
ATOM 1578 C CA . SER A 1 207 ? 17.961 -5.807 12.324 1.00 95.38 207 SER A CA 1
ATOM 1579 C C . SER A 1 207 ? 16.519 -5.635 11.829 1.00 95.38 207 SER A C 1
ATOM 1581 O O . SER A 1 207 ? 15.601 -5.543 12.638 1.00 95.38 207 SER A O 1
ATOM 1583 N N . ASP A 1 208 ? 16.283 -5.601 10.512 1.00 97.75 208 ASP A N 1
ATOM 1584 C CA . ASP A 1 208 ? 14.928 -5.481 9.959 1.00 97.75 208 ASP A CA 1
ATOM 1585 C C . ASP A 1 208 ? 14.125 -6.788 10.089 1.00 97.75 208 ASP A C 1
ATOM 1587 O O . ASP A 1 208 ? 12.907 -6.775 9.914 1.00 97.75 208 ASP A O 1
ATOM 1591 N N . LYS A 1 209 ? 14.760 -7.909 10.460 1.00 98.06 209 LYS A N 1
ATOM 1592 C CA . LYS A 1 209 ? 14.057 -9.168 10.758 1.00 98.06 209 LYS A CA 1
ATOM 1593 C C . LYS A 1 209 ? 13.183 -9.059 12.007 1.00 98.06 209 LYS A C 1
ATOM 1595 O O . LYS A 1 209 ? 12.060 -9.553 12.002 1.00 98.06 209 LYS A O 1
ATOM 1600 N N . GLU A 1 210 ? 13.666 -8.368 13.040 1.00 97.88 210 GLU A N 1
ATOM 1601 C CA . GLU A 1 210 ? 12.878 -8.083 14.247 1.00 97.88 210 GLU A CA 1
ATOM 1602 C C . GLU A 1 210 ? 11.685 -7.177 13.911 1.00 97.88 210 GLU A C 1
ATOM 1604 O O . GLU A 1 210 ? 10.556 -7.416 14.343 1.00 97.88 210 GLU A O 1
ATOM 1609 N N . ARG A 1 211 ? 11.905 -6.171 13.054 1.00 98.44 211 ARG A N 1
ATOM 1610 C CA . ARG A 1 211 ? 10.828 -5.324 12.527 1.00 98.44 211 ARG A CA 1
ATOM 1611 C C . ARG A 1 211 ? 9.786 -6.146 11.782 1.00 98.44 211 ARG A C 1
ATOM 1613 O O . ARG A 1 211 ? 8.600 -6.003 12.063 1.00 98.44 211 ARG A O 1
ATOM 1620 N N . LEU A 1 212 ? 10.215 -7.018 10.874 1.00 98.56 212 LEU A N 1
ATOM 1621 C CA . LEU A 1 212 ? 9.322 -7.912 10.145 1.00 98.56 212 LEU A CA 1
ATOM 1622 C C . LEU A 1 212 ? 8.485 -8.774 11.097 1.00 98.56 212 LEU A C 1
ATOM 1624 O O . LEU A 1 212 ? 7.278 -8.878 10.906 1.00 98.56 212 LEU A O 1
ATOM 1628 N N . GLU A 1 213 ? 9.091 -9.353 12.134 1.00 98.50 213 GLU A N 1
ATOM 1629 C CA . GLU A 1 213 ? 8.369 -10.161 13.122 1.00 98.50 213 GLU A CA 1
ATOM 1630 C C . GLU A 1 213 ? 7.245 -9.367 13.805 1.00 98.50 213 GLU A C 1
ATOM 1632 O O . GLU A 1 213 ? 6.117 -9.853 13.913 1.00 98.50 213 GLU A O 1
ATOM 1637 N N . LEU A 1 214 ? 7.517 -8.127 14.223 1.00 98.50 214 LEU A N 1
ATOM 1638 C CA . LEU A 1 214 ? 6.505 -7.262 14.837 1.00 98.50 214 LEU A CA 1
ATOM 1639 C C . LEU A 1 214 ? 5.384 -6.882 13.862 1.00 98.50 214 LEU A C 1
ATOM 1641 O O . LEU A 1 214 ? 4.226 -6.799 14.273 1.00 98.50 214 LEU A O 1
ATOM 1645 N N . LEU A 1 215 ? 5.704 -6.674 12.583 1.00 98.56 215 LEU A N 1
ATOM 1646 C CA . LEU A 1 215 ? 4.718 -6.368 11.543 1.00 98.56 215 LEU A CA 1
ATOM 1647 C C . LEU A 1 215 ? 3.829 -7.575 11.227 1.00 98.56 215 LEU A C 1
ATOM 1649 O O . LEU A 1 215 ? 2.615 -7.421 11.105 1.00 98.56 215 LEU A O 1
ATOM 1653 N N . VAL A 1 216 ? 4.404 -8.778 11.159 1.00 98.25 216 VAL A N 1
ATOM 1654 C CA . VAL A 1 216 ? 3.639 -10.022 10.979 1.00 98.25 216 VAL A CA 1
ATOM 1655 C C . VAL A 1 216 ? 2.712 -10.255 12.167 1.00 98.25 216 VAL A C 1
ATOM 1657 O O . VAL A 1 216 ? 1.528 -10.511 11.970 1.00 98.25 216 VAL A O 1
ATOM 1660 N N . LYS A 1 217 ? 3.203 -10.080 13.401 1.00 97.56 217 LYS A N 1
ATOM 1661 C CA . LYS A 1 217 ? 2.369 -10.146 14.616 1.00 97.56 217 LYS A CA 1
ATOM 1662 C C . LYS A 1 217 ? 1.248 -9.104 14.621 1.00 97.56 217 LYS A C 1
ATOM 1664 O O . LYS A 1 217 ? 0.195 -9.353 15.195 1.00 97.56 217 LYS A O 1
ATOM 1669 N N . ALA A 1 218 ? 1.468 -7.946 14.002 1.00 96.06 218 ALA A N 1
ATOM 1670 C CA . ALA A 1 218 ? 0.454 -6.908 13.842 1.00 96.06 218 ALA A CA 1
ATOM 1671 C C . ALA A 1 218 ? -0.556 -7.191 12.715 1.00 96.06 218 ALA A C 1
ATOM 1673 O O . ALA A 1 218 ? -1.547 -6.471 12.625 1.00 96.06 218 ALA A O 1
ATOM 1674 N N . GLY A 1 219 ? -0.328 -8.213 11.882 1.00 96.56 219 GLY A N 1
ATOM 1675 C CA . GLY A 1 219 ? -1.233 -8.608 10.803 1.00 96.56 219 GLY A CA 1
ATOM 1676 C C . GLY A 1 219 ? -1.004 -7.877 9.479 1.00 96.56 219 GLY A C 1
ATOM 1677 O O . GLY A 1 219 ? -1.974 -7.594 8.782 1.00 96.56 219 GLY A O 1
ATOM 1678 N N . VAL A 1 220 ? 0.246 -7.537 9.136 1.00 98.19 220 VAL A N 1
ATOM 1679 C CA . VAL A 1 220 ? 0.577 -6.978 7.811 1.00 98.19 220 VAL A CA 1
ATOM 1680 C C . VAL A 1 220 ? 0.265 -7.981 6.689 1.00 98.19 220 VAL A C 1
ATOM 1682 O O . VAL A 1 220 ? 0.566 -9.167 6.818 1.00 98.19 220 VAL A O 1
ATOM 1685 N N . ASP A 1 221 ? -0.301 -7.507 5.578 1.00 98.31 221 ASP A N 1
ATOM 1686 C CA . ASP A 1 221 ? -0.717 -8.361 4.454 1.00 98.31 221 ASP A CA 1
ATOM 1687 C C . ASP A 1 221 ? 0.374 -8.500 3.376 1.00 98.31 221 ASP A C 1
ATOM 1689 O O . ASP A 1 221 ? 0.459 -9.517 2.689 1.00 98.31 221 ASP A O 1
ATOM 1693 N N . VAL A 1 222 ? 1.237 -7.487 3.233 1.00 98.62 222 VAL A N 1
ATOM 1694 C CA . VAL A 1 222 ? 2.360 -7.475 2.281 1.00 98.62 222 VAL A CA 1
ATOM 1695 C C . VAL A 1 222 ? 3.519 -6.639 2.790 1.00 98.62 222 VAL A C 1
ATOM 1697 O O . VAL A 1 222 ? 3.329 -5.584 3.397 1.00 98.62 222 VAL A O 1
ATOM 1700 N N . VAL A 1 223 ? 4.740 -7.071 2.492 1.00 98.69 223 VAL A N 1
ATOM 1701 C CA . VAL A 1 223 ? 5.940 -6.280 2.778 1.00 98.69 223 VAL A CA 1
ATOM 1702 C C . VAL A 1 223 ? 6.641 -5.835 1.504 1.00 98.69 223 VAL A C 1
ATOM 1704 O O . VAL A 1 223 ? 6.800 -6.604 0.557 1.00 98.69 223 VAL A O 1
ATOM 1707 N N . VAL A 1 224 ? 7.076 -4.578 1.488 1.00 98.75 224 VAL A N 1
ATOM 1708 C CA . VAL A 1 224 ? 7.879 -3.992 0.412 1.00 98.75 224 VAL A CA 1
ATOM 1709 C C . VAL A 1 224 ? 9.312 -3.859 0.907 1.00 98.75 224 VAL A C 1
ATOM 1711 O O . VAL A 1 224 ? 9.565 -3.169 1.893 1.00 98.75 224 VAL A O 1
ATOM 1714 N N . LEU A 1 225 ? 10.257 -4.500 0.225 1.00 98.38 225 LEU A N 1
ATOM 1715 C CA . LEU A 1 225 ? 11.676 -4.311 0.518 1.00 98.38 225 LEU A CA 1
ATOM 1716 C C . LEU A 1 225 ? 12.122 -2.991 -0.104 1.00 98.38 225 LEU A C 1
ATOM 1718 O O . LEU A 1 225 ? 12.227 -2.877 -1.325 1.00 98.38 225 LEU A O 1
ATOM 1722 N N . ASP A 1 226 ? 12.334 -1.984 0.735 1.00 96.06 226 ASP A N 1
ATOM 1723 C CA . ASP A 1 226 ? 12.685 -0.644 0.289 1.00 96.06 226 ASP A CA 1
ATOM 1724 C C . ASP A 1 226 ? 14.204 -0.503 0.179 1.00 96.06 226 ASP A C 1
ATOM 1726 O O . ASP A 1 226 ? 14.946 -0.528 1.163 1.00 96.06 226 ASP A O 1
ATOM 1730 N N . SER A 1 227 ? 14.671 -0.391 -1.059 1.00 92.25 227 SER A N 1
ATOM 1731 C CA . SER A 1 227 ? 16.059 -0.117 -1.403 1.00 92.25 227 SER A CA 1
ATOM 1732 C C . SER A 1 227 ? 16.091 0.723 -2.669 1.00 92.25 227 SER A C 1
ATOM 1734 O O . SER A 1 227 ? 15.313 0.488 -3.598 1.00 92.25 227 SER A O 1
ATOM 1736 N N . SER A 1 228 ? 17.039 1.659 -2.744 1.00 87.62 228 SER A N 1
ATOM 1737 C CA . SER A 1 228 ? 17.273 2.419 -3.971 1.00 87.62 228 SER A CA 1
ATOM 1738 C C . SER A 1 228 ? 17.604 1.488 -5.138 1.00 87.62 228 SER A C 1
ATOM 1740 O O . SER A 1 228 ? 17.069 1.683 -6.220 1.00 87.62 228 SER A O 1
ATOM 1742 N N . GLN A 1 229 ? 18.411 0.446 -4.909 1.00 92.12 229 GLN A N 1
ATOM 1743 C CA . GLN A 1 229 ? 18.721 -0.613 -5.872 1.00 92.12 229 GLN A CA 1
ATOM 1744 C C . GLN A 1 229 ? 18.488 -1.976 -5.206 1.00 92.12 229 GLN A C 1
ATOM 1746 O O . GLN A 1 229 ? 19.147 -2.327 -4.222 1.00 92.12 229 GLN A O 1
ATOM 1751 N N . GLY A 1 230 ? 17.513 -2.733 -5.708 1.00 94.06 230 GLY A N 1
ATOM 1752 C CA . GLY A 1 230 ? 17.056 -3.969 -5.072 1.00 94.06 230 GLY A CA 1
ATOM 1753 C C . GLY A 1 230 ? 17.797 -5.239 -5.478 1.00 94.06 230 GLY A C 1
ATOM 1754 O O . GLY A 1 230 ? 17.770 -6.224 -4.749 1.00 94.06 230 GLY A O 1
ATOM 1755 N N . ASN A 1 231 ? 18.512 -5.235 -6.600 1.00 96.38 231 ASN A N 1
ATOM 1756 C CA . ASN A 1 231 ? 19.310 -6.372 -7.059 1.00 96.38 231 ASN A CA 1
ATOM 1757 C C . ASN A 1 231 ? 20.647 -6.469 -6.302 1.00 96.38 231 ASN A C 1
ATOM 1759 O O . ASN A 1 231 ? 21.725 -6.262 -6.864 1.00 96.38 231 ASN A O 1
ATOM 1763 N N . SER A 1 232 ? 20.549 -6.790 -5.014 1.00 97.38 232 SER A N 1
ATOM 1764 C CA . SER A 1 232 ? 21.662 -6.999 -4.094 1.00 97.38 232 SER A CA 1
ATOM 1765 C C . SER A 1 232 ? 21.541 -8.351 -3.395 1.00 97.38 232 SER A C 1
ATOM 1767 O O . SER A 1 232 ? 20.441 -8.880 -3.217 1.00 97.38 232 SER A O 1
ATOM 1769 N N . ILE A 1 233 ? 22.675 -8.891 -2.937 1.00 97.56 233 ILE A N 1
ATOM 1770 C CA . ILE A 1 233 ? 22.688 -10.126 -2.143 1.00 97.56 233 ILE A CA 1
ATOM 1771 C C . ILE A 1 233 ? 21.838 -9.983 -0.873 1.00 97.56 233 ILE A C 1
ATOM 1773 O O . ILE A 1 233 ? 21.114 -10.903 -0.514 1.00 97.56 233 ILE A O 1
ATOM 1777 N N . TYR A 1 234 ? 21.851 -8.803 -0.245 1.00 97.94 234 TYR A N 1
ATOM 1778 C CA . TYR A 1 234 ? 21.094 -8.527 0.974 1.00 97.94 234 TYR A CA 1
ATOM 1779 C C . TYR A 1 234 ? 19.587 -8.653 0.754 1.00 97.94 234 TYR A C 1
ATOM 1781 O O . TYR A 1 234 ? 18.898 -9.287 1.549 1.00 97.94 234 TYR A O 1
ATOM 1789 N N . GLN A 1 235 ? 19.072 -8.094 -0.346 1.00 98.31 235 GLN A N 1
ATOM 1790 C CA . GLN A 1 235 ? 17.650 -8.193 -0.647 1.00 98.31 235 GLN A CA 1
ATOM 1791 C C . GLN A 1 235 ? 17.253 -9.615 -1.042 1.00 98.31 235 GLN A C 1
ATOM 1793 O O . GLN A 1 235 ? 16.241 -10.108 -0.560 1.00 98.31 235 GLN A O 1
ATOM 1798 N N . ILE A 1 236 ? 18.061 -10.298 -1.859 1.00 98.44 236 ILE A N 1
ATOM 1799 C CA . ILE A 1 236 ? 17.817 -11.696 -2.247 1.00 98.44 236 ILE A CA 1
ATOM 1800 C C . ILE A 1 236 ? 17.737 -12.597 -1.008 1.00 98.44 236 ILE A C 1
ATOM 1802 O O . ILE A 1 236 ? 16.811 -13.400 -0.885 1.00 98.44 236 ILE A O 1
ATOM 1806 N N . GLU A 1 237 ? 18.671 -12.450 -0.070 1.00 98.38 237 GLU A N 1
ATOM 1807 C CA . GLU A 1 237 ? 18.664 -13.229 1.169 1.00 98.38 237 GLU A CA 1
ATOM 1808 C C . GLU A 1 237 ? 17.507 -12.838 2.098 1.00 98.38 237 GLU A C 1
ATOM 1810 O O . GLU A 1 237 ? 16.912 -13.719 2.722 1.00 98.38 237 GLU A O 1
ATOM 1815 N N . MET A 1 238 ? 17.115 -11.559 2.138 1.00 98.56 238 MET A N 1
ATOM 1816 C CA . MET A 1 238 ? 15.920 -11.123 2.867 1.00 98.56 238 MET A CA 1
ATOM 1817 C C . MET A 1 238 ? 14.639 -11.725 2.271 1.00 98.56 238 MET A C 1
ATOM 1819 O O . MET A 1 238 ? 13.818 -12.243 3.022 1.00 98.56 238 MET A O 1
ATOM 1823 N N . ILE A 1 239 ? 14.483 -11.751 0.942 1.00 98.62 239 ILE A N 1
ATOM 1824 C CA . ILE A 1 239 ? 13.335 -12.386 0.266 1.00 98.62 239 ILE A CA 1
ATOM 1825 C C . ILE A 1 239 ? 13.254 -13.860 0.661 1.00 98.62 239 ILE A C 1
ATOM 1827 O O . ILE A 1 239 ? 12.223 -14.316 1.154 1.00 98.62 239 ILE A O 1
ATOM 1831 N N . LYS A 1 240 ? 14.359 -14.603 0.519 1.00 98.62 240 LYS A N 1
ATOM 1832 C CA . LYS A 1 240 ? 14.414 -16.022 0.901 1.00 98.62 240 LYS A CA 1
ATOM 1833 C C . LYS A 1 240 ? 14.106 -16.230 2.382 1.00 98.62 240 LYS A C 1
ATOM 1835 O O . LYS A 1 240 ? 13.438 -17.199 2.737 1.00 98.62 240 LYS A O 1
ATOM 1840 N N . TYR A 1 241 ? 14.600 -15.349 3.253 1.00 98.62 241 TYR A N 1
ATOM 1841 C CA . TYR A 1 241 ? 14.302 -15.382 4.682 1.00 98.62 241 TYR A CA 1
ATOM 1842 C C . TYR A 1 241 ? 12.804 -15.198 4.943 1.00 98.62 241 TYR A C 1
ATOM 1844 O O . TYR A 1 241 ? 12.222 -16.015 5.658 1.00 98.62 241 TYR A O 1
ATOM 1852 N N . VAL A 1 242 ? 12.173 -14.191 4.330 1.00 98.50 242 VAL A N 1
ATOM 1853 C CA . VAL A 1 242 ? 10.735 -13.932 4.477 1.00 98.50 242 VAL A CA 1
ATOM 1854 C C . VAL A 1 242 ? 9.930 -15.123 3.963 1.00 98.50 242 VAL A C 1
ATOM 1856 O O . VAL A 1 242 ? 9.136 -15.668 4.720 1.00 98.50 242 VAL A O 1
ATOM 1859 N N . LYS A 1 243 ? 10.177 -15.605 2.737 1.00 98.31 243 LYS A N 1
ATOM 1860 C CA . LYS A 1 243 ? 9.411 -16.722 2.154 1.00 98.31 243 LYS A CA 1
ATOM 1861 C C . LYS A 1 243 ? 9.593 -18.042 2.909 1.00 98.31 243 LYS A C 1
ATOM 1863 O O . LYS A 1 243 ? 8.670 -18.847 2.942 1.00 98.31 243 LYS A O 1
ATOM 1868 N N . ARG A 1 244 ? 10.753 -18.273 3.537 1.00 98.38 244 ARG A N 1
ATOM 1869 C CA . ARG A 1 244 ? 10.979 -19.448 4.397 1.00 98.38 244 ARG A CA 1
ATOM 1870 C C . ARG A 1 244 ? 10.256 -19.334 5.739 1.00 98.38 244 ARG A C 1
ATOM 1872 O O . ARG A 1 244 ? 9.748 -20.334 6.232 1.00 98.38 244 ARG A O 1
ATOM 1879 N N . THR A 1 245 ? 10.264 -18.150 6.345 1.00 98.44 245 THR A N 1
ATOM 1880 C CA . THR A 1 245 ? 9.767 -17.934 7.716 1.00 98.44 245 THR A CA 1
ATOM 1881 C C . THR A 1 245 ? 8.258 -17.683 7.737 1.00 98.44 245 THR A C 1
ATOM 1883 O O . THR A 1 245 ? 7.553 -18.196 8.599 1.00 98.44 245 THR A O 1
ATOM 1886 N N . TYR A 1 246 ? 7.760 -16.940 6.750 1.00 98.12 246 TYR A N 1
ATOM 1887 C CA . TYR A 1 246 ? 6.372 -16.515 6.594 1.00 98.12 246 TYR A CA 1
ATOM 1888 C C . TYR A 1 246 ? 5.905 -16.813 5.158 1.00 98.12 246 TYR A C 1
ATOM 1890 O O . TYR A 1 246 ? 5.745 -15.898 4.352 1.00 98.12 246 TYR A O 1
ATOM 1898 N N . PRO A 1 247 ? 5.695 -18.092 4.790 1.00 97.06 247 PRO A N 1
ATOM 1899 C CA . PRO A 1 247 ? 5.413 -18.485 3.404 1.00 97.06 247 PRO A CA 1
ATOM 1900 C C . PRO A 1 247 ? 4.130 -17.871 2.828 1.00 97.06 247 PRO A C 1
ATOM 1902 O O . PRO A 1 247 ? 4.033 -17.695 1.615 1.00 97.06 247 PRO A O 1
ATOM 1905 N N . GLN A 1 248 ? 3.176 -17.531 3.699 1.00 95.62 248 GLN A N 1
ATOM 1906 C CA . GLN A 1 248 ? 1.898 -16.908 3.342 1.00 95.62 248 GLN A CA 1
ATOM 1907 C C . GLN A 1 248 ? 1.984 -15.386 3.168 1.00 95.62 248 GLN A C 1
ATOM 1909 O O . GLN A 1 248 ? 1.043 -14.787 2.661 1.00 95.62 248 GLN A O 1
ATOM 1914 N N . LEU A 1 249 ? 3.079 -14.754 3.602 1.00 98.12 249 LEU A N 1
ATOM 1915 C CA . LEU A 1 249 ? 3.261 -13.318 3.448 1.00 98.12 249 LEU A CA 1
ATOM 1916 C C . LEU A 1 249 ? 3.743 -13.011 2.028 1.00 98.12 249 LEU A C 1
ATOM 1918 O O . LEU A 1 249 ? 4.743 -13.578 1.562 1.00 98.12 249 LEU A O 1
ATOM 1922 N N . ASP A 1 250 ? 3.044 -12.094 1.363 1.00 98.50 250 ASP A N 1
ATOM 1923 C CA . ASP A 1 250 ? 3.454 -11.591 0.059 1.00 98.50 250 ASP A CA 1
ATOM 1924 C C . ASP A 1 250 ? 4.624 -10.608 0.213 1.00 98.50 250 ASP A C 1
ATOM 1926 O O . ASP A 1 250 ? 4.646 -9.749 1.102 1.00 98.50 250 ASP A O 1
ATOM 1930 N N . VAL A 1 251 ? 5.615 -10.732 -0.671 1.00 98.69 251 VAL A N 1
ATOM 1931 C CA . VAL A 1 251 ? 6.824 -9.897 -0.673 1.00 98.69 251 VAL A CA 1
ATOM 1932 C C . VAL A 1 251 ? 6.974 -9.185 -2.007 1.00 98.69 251 VAL A C 1
ATOM 1934 O O . VAL A 1 251 ? 7.066 -9.820 -3.060 1.00 98.69 251 VAL A O 1
ATOM 1937 N N . ILE A 1 252 ? 7.069 -7.861 -1.965 1.00 98.81 252 ILE A N 1
ATOM 1938 C CA . ILE A 1 252 ? 7.366 -7.022 -3.125 1.00 98.81 252 ILE A CA 1
ATOM 1939 C C . ILE A 1 252 ? 8.843 -6.632 -3.074 1.00 98.81 252 ILE A C 1
ATOM 1941 O O . ILE A 1 252 ? 9.289 -5.951 -2.149 1.00 98.81 252 ILE A O 1
ATOM 1945 N N . GLY A 1 253 ? 9.604 -7.073 -4.076 1.00 98.19 253 GLY A N 1
ATOM 1946 C CA . GLY A 1 253 ? 11.019 -6.732 -4.224 1.00 98.19 253 GLY A CA 1
ATOM 1947 C C . GLY A 1 253 ? 11.225 -5.492 -5.085 1.00 98.19 253 GLY A C 1
ATOM 1948 O O . GLY A 1 253 ? 10.455 -5.223 -6.007 1.00 98.19 253 GLY A O 1
ATOM 1949 N N . GLY A 1 254 ? 12.289 -4.749 -4.817 1.00 94.75 254 GLY A N 1
ATOM 1950 C CA . GLY A 1 254 ? 12.631 -3.551 -5.562 1.00 94.75 254 GLY A CA 1
ATOM 1951 C C . GLY A 1 254 ? 13.661 -2.657 -4.864 1.00 94.75 254 GLY A C 1
ATOM 1952 O O . GLY A 1 254 ? 14.148 -2.952 -3.783 1.00 94.75 254 GLY A O 1
ATOM 1953 N N . ASN A 1 255 ? 14.065 -1.556 -5.480 1.00 95.56 255 ASN A N 1
ATOM 1954 C CA . ASN A 1 255 ? 13.624 -1.140 -6.807 1.00 95.56 255 ASN A CA 1
ATOM 1955 C C . ASN A 1 255 ? 14.490 -1.758 -7.918 1.00 95.56 255 ASN A C 1
ATOM 1957 O O . ASN A 1 255 ? 15.682 -2.012 -7.735 1.00 95.56 255 ASN A O 1
ATOM 1961 N N . VAL A 1 256 ? 13.888 -2.014 -9.080 1.00 95.25 256 VAL A N 1
ATOM 1962 C CA . VAL A 1 256 ? 14.584 -2.525 -10.276 1.00 95.25 256 VAL A CA 1
ATOM 1963 C C . VAL A 1 256 ? 14.273 -1.667 -11.503 1.00 95.25 256 VAL A C 1
ATOM 1965 O O . VAL A 1 256 ? 13.226 -1.024 -11.570 1.00 95.25 256 VAL A O 1
ATOM 1968 N N . VAL A 1 257 ? 15.176 -1.658 -12.485 1.00 93.50 257 VAL A N 1
ATOM 1969 C CA . VAL A 1 257 ? 15.030 -0.930 -13.766 1.00 93.50 257 VAL A CA 1
ATOM 1970 C C . VAL A 1 257 ? 15.407 -1.767 -14.996 1.00 93.50 257 VAL A C 1
ATOM 1972 O O . VAL A 1 257 ? 15.298 -1.285 -16.126 1.00 93.50 257 VAL A O 1
ATOM 1975 N N . THR A 1 258 ? 15.841 -3.020 -14.806 1.00 92.31 258 THR A N 1
ATOM 1976 C CA . THR A 1 258 ? 16.186 -3.944 -15.901 1.00 92.31 258 THR A CA 1
ATOM 1977 C C . THR A 1 258 ? 15.555 -5.330 -15.740 1.00 92.31 258 THR A C 1
ATOM 1979 O O . THR A 1 258 ? 15.213 -5.760 -14.633 1.00 92.31 258 THR A O 1
ATOM 1982 N N . MET A 1 259 ? 15.466 -6.058 -16.860 1.00 93.88 259 MET A N 1
ATOM 1983 C CA . MET A 1 259 ? 15.038 -7.466 -16.923 1.00 93.88 259 MET A CA 1
ATOM 1984 C C . MET A 1 259 ? 15.899 -8.388 -16.063 1.00 93.88 259 MET A C 1
ATOM 1986 O O . MET A 1 259 ? 15.366 -9.200 -15.313 1.00 93.88 259 MET A O 1
ATOM 1990 N N . SER A 1 260 ? 17.224 -8.236 -16.117 1.00 95.56 260 SER A N 1
ATOM 1991 C CA . SER A 1 260 ? 18.148 -9.080 -15.351 1.00 95.56 260 SER A CA 1
ATOM 1992 C C . SER A 1 260 ? 17.977 -8.917 -13.839 1.00 95.56 260 SER A C 1
ATOM 1994 O O . SER A 1 260 ? 17.971 -9.902 -13.105 1.00 95.56 260 SER A O 1
ATOM 1996 N N . GLN A 1 261 ? 17.779 -7.683 -13.370 1.00 96.38 261 GLN A N 1
ATOM 1997 C CA . GLN A 1 261 ? 17.517 -7.396 -11.960 1.00 96.38 261 GLN A CA 1
ATOM 1998 C C . GLN A 1 261 ? 16.199 -8.027 -11.504 1.00 96.38 261 GLN A C 1
ATOM 2000 O O . GLN A 1 261 ? 16.160 -8.704 -10.479 1.00 96.38 261 GLN A O 1
ATOM 2005 N N . ALA A 1 262 ? 15.130 -7.847 -12.284 1.00 97.38 262 ALA A N 1
ATOM 2006 C CA . ALA A 1 262 ? 13.834 -8.447 -11.989 1.00 97.38 262 ALA A CA 1
ATOM 2007 C C . ALA A 1 262 ? 13.901 -9.978 -11.965 1.00 97.38 262 ALA A C 1
ATOM 2009 O O . ALA A 1 262 ? 13.363 -10.591 -11.048 1.00 97.38 262 ALA A O 1
ATOM 2010 N N . GLN A 1 263 ? 14.598 -10.597 -12.922 1.00 98.00 263 GLN A N 1
ATOM 2011 C CA . GLN A 1 263 ? 14.739 -12.050 -12.997 1.00 98.00 263 GLN A CA 1
ATOM 2012 C C . GLN A 1 263 ? 15.386 -12.628 -11.734 1.00 98.00 263 GLN A C 1
ATOM 2014 O O . GLN A 1 263 ? 14.911 -13.640 -11.221 1.00 98.00 263 GLN A O 1
ATOM 2019 N N . ASN A 1 264 ? 16.409 -11.964 -11.189 1.00 98.31 264 ASN A N 1
ATOM 2020 C CA . ASN A 1 264 ? 17.049 -12.391 -9.945 1.00 98.31 264 ASN A CA 1
ATOM 2021 C C . ASN A 1 264 ? 16.089 -12.341 -8.747 1.00 98.31 264 ASN A C 1
ATOM 2023 O O . ASN A 1 264 ? 16.054 -13.278 -7.952 1.00 98.31 264 ASN A O 1
ATOM 2027 N N . LEU A 1 265 ? 15.286 -11.277 -8.624 1.00 98.31 265 LEU A N 1
ATOM 2028 C CA . LEU A 1 265 ? 14.311 -11.153 -7.533 1.00 98.31 265 LEU A CA 1
ATOM 2029 C C . LEU A 1 265 ? 13.141 -12.136 -7.695 1.00 98.31 265 LEU A C 1
ATOM 2031 O O . LEU A 1 265 ? 12.697 -12.732 -6.714 1.00 98.31 265 LEU A O 1
ATOM 2035 N N . ILE A 1 266 ? 12.678 -12.370 -8.927 1.00 98.44 266 ILE A N 1
ATOM 2036 C CA . ILE A 1 266 ? 11.669 -13.396 -9.229 1.00 98.44 266 ILE A CA 1
ATOM 2037 C C . ILE A 1 266 ? 12.190 -14.778 -8.833 1.00 98.44 266 ILE A C 1
ATOM 2039 O O . ILE A 1 266 ? 11.487 -15.518 -8.149 1.00 98.44 266 ILE A O 1
ATOM 2043 N N . ALA A 1 267 ? 13.430 -15.111 -9.203 1.00 98.31 267 ALA A N 1
ATOM 2044 C CA . ALA A 1 267 ? 14.061 -16.376 -8.835 1.00 98.31 267 ALA A CA 1
ATOM 2045 C C . ALA A 1 267 ? 14.253 -16.526 -7.315 1.00 98.31 267 ALA A C 1
ATOM 2047 O O . ALA A 1 267 ? 14.221 -17.641 -6.802 1.00 98.31 267 ALA A O 1
ATOM 2048 N N . ALA A 1 268 ? 14.420 -15.416 -6.588 1.00 98.19 268 ALA A N 1
ATOM 2049 C CA . ALA A 1 268 ? 14.486 -15.415 -5.128 1.00 98.19 268 ALA A CA 1
ATOM 2050 C C . ALA A 1 268 ? 13.124 -15.669 -4.453 1.00 98.19 268 ALA A C 1
ATOM 2052 O O . ALA A 1 268 ? 13.103 -16.059 -3.286 1.00 98.19 268 ALA A O 1
ATOM 2053 N N . GLY A 1 269 ? 12.011 -15.487 -5.173 1.00 98.12 269 GLY A N 1
ATOM 2054 C CA . GLY A 1 269 ? 10.665 -15.825 -4.704 1.00 98.12 269 GLY A CA 1
ATOM 2055 C C . GLY A 1 269 ? 9.762 -14.635 -4.382 1.00 98.12 269 GLY A C 1
ATOM 2056 O O . GLY A 1 269 ? 8.853 -14.792 -3.573 1.00 98.12 269 GLY A O 1
ATOM 2057 N N . VAL A 1 270 ? 9.989 -13.458 -4.979 1.00 98.50 270 VAL A N 1
ATOM 2058 C CA . VAL A 1 270 ? 9.057 -12.326 -4.816 1.00 98.50 270 VAL A CA 1
ATOM 2059 C C . VAL A 1 270 ? 7.665 -12.627 -5.389 1.00 98.50 270 VAL A C 1
ATOM 2061 O O . VAL A 1 270 ? 7.494 -13.380 -6.360 1.00 98.50 270 VAL A O 1
ATOM 2064 N N . ASP A 1 271 ? 6.665 -11.981 -4.801 1.00 98.69 271 ASP A N 1
ATOM 2065 C CA . ASP A 1 271 ? 5.257 -12.034 -5.201 1.00 98.69 271 ASP A CA 1
ATOM 2066 C C . ASP A 1 271 ? 4.833 -10.798 -6.006 1.00 98.69 271 ASP A C 1
ATOM 2068 O O . ASP A 1 271 ? 3.811 -10.829 -6.689 1.00 98.69 271 ASP A O 1
ATOM 2072 N N . GLY A 1 272 ? 5.638 -9.733 -5.965 1.00 98.25 272 GLY A N 1
ATOM 2073 C CA . GLY A 1 272 ? 5.500 -8.535 -6.788 1.00 98.25 272 GLY A CA 1
ATOM 2074 C C . GLY A 1 272 ? 6.843 -7.833 -7.002 1.00 98.25 272 GLY A C 1
ATOM 2075 O O . GLY A 1 272 ? 7.827 -8.106 -6.311 1.00 98.25 272 GLY A O 1
ATOM 2076 N N . LEU A 1 273 ? 6.890 -6.922 -7.974 1.00 98.06 273 LEU A N 1
ATOM 2077 C CA . LEU A 1 273 ? 8.075 -6.122 -8.285 1.00 98.06 273 LEU A CA 1
ATOM 2078 C C . LEU A 1 273 ? 7.743 -4.634 -8.238 1.00 98.06 273 LEU A C 1
ATOM 2080 O O . LEU A 1 273 ? 6.744 -4.195 -8.805 1.00 98.06 273 LEU A O 1
ATOM 2084 N N . ARG A 1 274 ? 8.629 -3.849 -7.627 1.00 97.25 274 ARG A N 1
ATOM 2085 C CA . ARG A 1 274 ? 8.600 -2.388 -7.653 1.00 97.25 274 ARG A CA 1
ATOM 2086 C C . ARG A 1 274 ? 9.635 -1.877 -8.655 1.00 97.25 274 ARG A C 1
ATOM 2088 O O . ARG A 1 274 ? 10.838 -2.086 -8.489 1.00 97.25 274 ARG A O 1
ATOM 2095 N N . VAL A 1 275 ? 9.153 -1.220 -9.709 1.00 94.88 275 VAL A N 1
ATOM 2096 C CA . VAL A 1 275 ? 9.966 -0.756 -10.844 1.00 94.88 275 VAL A CA 1
ATOM 2097 C C . VAL A 1 275 ? 10.118 0.762 -10.813 1.00 94.88 275 VAL A C 1
ATOM 2099 O O . VAL A 1 275 ? 9.135 1.491 -10.690 1.00 94.88 275 VAL A O 1
ATOM 2102 N N . GLY A 1 276 ? 11.350 1.237 -10.977 1.00 89.88 276 GLY A N 1
ATOM 2103 C CA . GLY A 1 276 ? 11.671 2.661 -11.085 1.00 89.88 276 GLY A CA 1
ATOM 2104 C C . GLY A 1 276 ? 12.758 3.100 -10.113 1.00 89.88 276 GLY A C 1
ATOM 2105 O O . GLY A 1 276 ? 12.708 2.801 -8.924 1.00 89.88 276 GLY A O 1
ATOM 2106 N N . MET A 1 277 ? 13.750 3.830 -10.617 1.00 84.12 277 MET A N 1
ATOM 2107 C CA . MET A 1 277 ? 14.844 4.398 -9.828 1.00 84.12 277 MET A CA 1
ATOM 2108 C C . MET A 1 277 ? 15.150 5.804 -10.341 1.00 84.12 277 MET A C 1
ATOM 2110 O O . MET A 1 277 ? 15.377 5.997 -11.538 1.00 84.12 277 MET A O 1
ATOM 2114 N N . GLY A 1 278 ? 15.158 6.785 -9.437 1.00 74.81 278 GLY A N 1
ATOM 2115 C CA . GLY A 1 278 ? 15.514 8.163 -9.774 1.00 74.81 278 GLY A CA 1
ATOM 2116 C C . GLY A 1 278 ? 14.461 8.964 -10.548 1.00 74.81 278 GLY A C 1
ATOM 2117 O O . GLY A 1 278 ? 14.720 10.112 -10.860 1.00 74.81 278 GLY A O 1
ATOM 2118 N N . SER A 1 279 ? 13.294 8.389 -10.852 1.00 77.50 279 SER A N 1
ATOM 2119 C CA . SER A 1 279 ? 12.195 9.031 -11.598 1.00 77.50 279 SER A CA 1
ATOM 2120 C C . SER A 1 279 ? 11.158 9.733 -10.710 1.00 77.50 279 SER A C 1
ATOM 2122 O O . SER A 1 279 ? 10.220 10.344 -11.215 1.00 77.50 279 SER A O 1
ATOM 2124 N N . GLY A 1 280 ? 11.287 9.612 -9.385 1.00 78.06 280 GLY A N 1
ATOM 2125 C CA . GLY A 1 280 ? 10.390 10.270 -8.438 1.00 78.06 280 GLY A CA 1
ATOM 2126 C C . GLY A 1 280 ? 10.630 11.778 -8.391 1.00 78.06 280 GLY A C 1
ATOM 2127 O O . GLY A 1 280 ? 11.770 12.218 -8.492 1.00 78.06 280 GLY A O 1
ATOM 2128 N N . SER A 1 281 ? 9.573 12.557 -8.157 1.00 77.44 281 SER A N 1
ATOM 2129 C CA . SER A 1 281 ? 9.606 14.031 -8.172 1.00 77.44 281 SER A CA 1
ATOM 2130 C C . SER A 1 281 ? 10.640 14.669 -7.238 1.00 77.44 281 SER A C 1
ATOM 2132 O O . SER A 1 281 ? 11.133 15.751 -7.530 1.00 77.44 281 SER A O 1
ATOM 2134 N N . ILE A 1 282 ? 10.974 14.011 -6.124 1.00 80.00 282 ILE A N 1
ATOM 2135 C CA . ILE A 1 282 ? 11.975 14.482 -5.150 1.00 80.00 282 ILE A CA 1
ATOM 2136 C C . ILE A 1 282 ? 13.289 13.687 -5.199 1.00 80.00 282 ILE A C 1
ATOM 2138 O O . ILE A 1 282 ? 14.155 13.851 -4.341 1.00 80.00 282 ILE A O 1
ATOM 2142 N N . CYS A 1 283 ? 13.419 12.745 -6.132 1.00 80.12 283 CYS A N 1
ATOM 2143 C CA . CYS A 1 283 ? 14.535 11.815 -6.160 1.00 80.12 283 CYS A CA 1
ATOM 2144 C C . CYS A 1 283 ? 15.705 12.400 -6.952 1.00 80.12 283 CYS A C 1
ATOM 2146 O O . CYS A 1 283 ? 15.610 12.587 -8.157 1.00 80.12 283 CYS A O 1
ATOM 2148 N N . THR A 1 284 ? 16.846 12.606 -6.298 1.00 77.75 284 THR A N 1
ATOM 2149 C CA . THR A 1 284 ? 18.060 13.147 -6.935 1.00 77.75 284 THR A CA 1
ATOM 2150 C C . THR A 1 284 ? 19.017 12.060 -7.432 1.00 77.75 284 THR A C 1
ATOM 2152 O O . THR A 1 284 ? 20.128 12.351 -7.864 1.00 77.75 284 THR A O 1
ATOM 2155 N N . THR A 1 285 ? 18.628 10.778 -7.384 1.00 77.81 285 THR A N 1
ATOM 2156 C CA . THR A 1 285 ? 19.524 9.650 -7.709 1.00 77.81 285 THR A CA 1
ATOM 2157 C C . THR A 1 285 ? 20.059 9.700 -9.141 1.00 77.81 285 THR A C 1
ATOM 2159 O O . THR A 1 285 ? 21.219 9.354 -9.362 1.00 77.81 285 THR A O 1
ATOM 2162 N N . GLN A 1 286 ? 19.257 10.157 -10.107 1.00 76.94 286 GLN A N 1
ATOM 2163 C CA . GLN A 1 286 ? 19.737 10.329 -11.481 1.00 76.94 286 GLN A CA 1
ATOM 2164 C C . GLN A 1 286 ? 20.774 11.450 -11.582 1.00 76.94 286 GLN A C 1
ATOM 2166 O O . GLN A 1 286 ? 21.796 11.263 -12.233 1.00 76.94 286 GLN A O 1
ATOM 2171 N N . GLU A 1 287 ? 20.557 12.567 -10.889 1.00 74.75 287 GLU A N 1
ATOM 2172 C CA . GLU A 1 287 ? 21.463 13.719 -10.907 1.00 74.75 287 GLU A CA 1
ATOM 2173 C C . GLU A 1 287 ? 22.784 13.430 -10.186 1.00 74.75 287 GLU A C 1
ATOM 2175 O O . GLU A 1 287 ? 23.857 13.743 -10.691 1.00 74.75 287 GLU A O 1
ATOM 2180 N N . VAL A 1 288 ? 22.713 12.808 -9.006 1.00 78.25 288 VAL A N 1
ATOM 2181 C CA . VAL A 1 288 ? 23.870 12.623 -8.118 1.00 78.25 288 VAL A CA 1
ATOM 2182 C C . VAL A 1 288 ? 24.641 11.347 -8.439 1.00 78.25 288 VAL A C 1
ATOM 2184 O O . VAL A 1 288 ? 25.869 11.336 -8.392 1.00 78.25 288 VAL A O 1
ATOM 2187 N N . CYS A 1 289 ? 23.940 10.250 -8.734 1.00 78.56 289 CYS A N 1
ATOM 2188 C CA . CYS A 1 289 ? 24.567 8.941 -8.918 1.00 78.56 289 CYS A 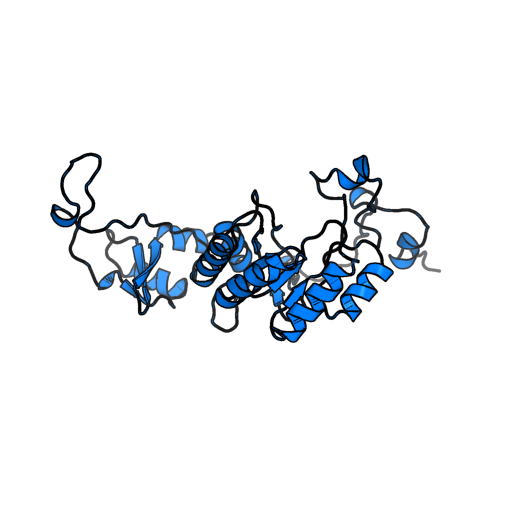CA 1
ATOM 2189 C C . CYS A 1 289 ? 24.674 8.526 -10.388 1.00 78.56 289 CYS A C 1
ATOM 2191 O O . CYS A 1 289 ? 25.302 7.505 -10.661 1.00 78.56 289 CYS A O 1
ATOM 2193 N N . ALA A 1 290 ? 24.061 9.265 -11.322 1.00 77.38 290 ALA A N 1
ATOM 2194 C CA . ALA A 1 290 ? 23.930 8.866 -12.727 1.00 77.38 290 ALA A CA 1
ATOM 2195 C C . ALA A 1 290 ? 23.299 7.466 -12.898 1.00 77.38 290 ALA A C 1
ATOM 2197 O O . ALA A 1 290 ? 23.608 6.734 -13.839 1.00 77.38 290 ALA A O 1
ATOM 2198 N N . VAL A 1 291 ? 22.407 7.081 -11.972 1.00 77.44 291 VAL A N 1
ATOM 2199 C CA . VAL A 1 291 ? 21.694 5.796 -11.994 1.00 77.44 291 VAL A CA 1
ATOM 2200 C C . VAL A 1 291 ? 20.195 6.036 -12.131 1.00 77.44 291 VAL A C 1
ATOM 2202 O O . VAL A 1 291 ? 19.591 6.758 -11.341 1.00 77.44 291 VAL A O 1
ATOM 2205 N N . GLY A 1 292 ? 19.579 5.382 -13.113 1.00 78.19 292 GLY A N 1
ATOM 2206 C CA . GLY A 1 292 ? 18.142 5.432 -13.365 1.00 78.19 292 GLY A CA 1
ATOM 2207 C C . GLY A 1 292 ? 17.818 5.109 -14.820 1.00 78.19 292 GLY A C 1
ATOM 2208 O O . GLY A 1 292 ? 18.690 4.688 -15.583 1.00 78.19 292 GLY A O 1
ATOM 2209 N N . ARG A 1 293 ? 16.551 5.277 -15.199 1.00 83.00 293 ARG A N 1
ATOM 2210 C CA . ARG A 1 293 ? 16.061 5.115 -16.574 1.00 83.00 293 ARG A CA 1
ATOM 2211 C C . ARG A 1 293 ? 14.762 5.900 -16.750 1.00 83.00 293 ARG A C 1
ATOM 2213 O O . ARG A 1 293 ? 14.059 6.129 -15.767 1.00 83.00 293 ARG A O 1
ATOM 2220 N N . GLY A 1 294 ? 14.429 6.286 -17.983 1.00 82.81 294 GLY A N 1
ATOM 2221 C CA . GLY A 1 294 ? 13.104 6.831 -18.286 1.00 82.81 294 GLY A CA 1
ATOM 2222 C C . GLY A 1 294 ? 12.022 5.816 -17.915 1.00 82.81 294 GLY A C 1
ATOM 2223 O O . GLY A 1 294 ? 12.112 4.650 -18.298 1.00 82.81 294 GLY A O 1
ATOM 2224 N N . GLN A 1 295 ? 11.036 6.250 -17.128 1.00 89.38 295 GLN A N 1
ATOM 2225 C CA . GLN A 1 295 ? 10.134 5.352 -16.402 1.00 89.38 295 GLN A CA 1
ATOM 2226 C C . GLN A 1 295 ? 9.244 4.492 -17.315 1.00 89.38 295 GLN A C 1
ATOM 2228 O O . GLN A 1 295 ? 8.854 3.397 -16.919 1.00 89.38 295 GLN A O 1
ATOM 2233 N N . VAL A 1 296 ? 8.942 4.960 -18.531 1.00 85.56 296 VAL A N 1
ATOM 2234 C CA . VAL A 1 296 ? 8.094 4.227 -19.488 1.00 85.56 296 VAL A CA 1
ATOM 2235 C C . VAL A 1 296 ? 8.838 3.046 -20.101 1.00 85.56 296 VAL A C 1
ATOM 2237 O O . VAL A 1 296 ? 8.229 2.022 -20.409 1.00 85.56 296 VAL A O 1
ATOM 2240 N N . LYS A 1 297 ? 10.157 3.164 -20.287 1.00 71.88 297 LYS A N 1
ATOM 2241 C CA . LYS A 1 297 ? 10.932 2.130 -20.965 1.00 71.88 297 LYS A CA 1
ATOM 2242 C C . LYS A 1 297 ? 11.555 1.135 -19.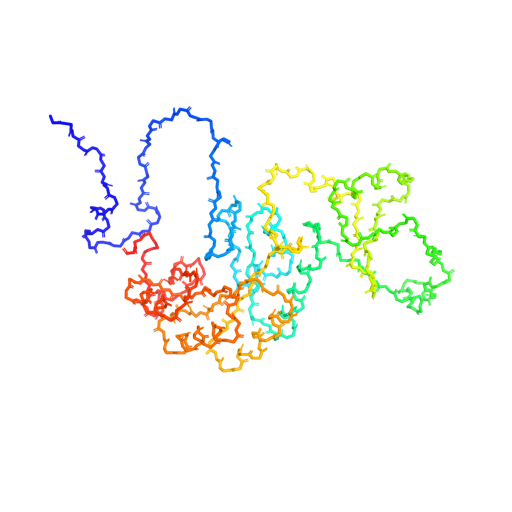990 1.00 71.88 297 LYS A C 1
ATOM 2244 O O . LYS A 1 297 ? 12.494 1.459 -19.261 1.00 71.88 297 LYS A O 1
ATOM 2249 N N . TYR A 1 298 ? 11.132 -0.116 -20.141 1.00 55.91 298 TYR A N 1
ATOM 2250 C CA . TYR A 1 298 ? 11.764 -1.313 -19.589 1.00 55.91 298 TYR A CA 1
ATOM 2251 C C . TYR A 1 298 ? 12.547 -2.083 -20.661 1.00 55.91 298 TYR A C 1
ATOM 2253 O O . TYR A 1 298 ? 12.096 -2.119 -21.824 1.00 55.91 298 TYR A O 1
#